Protein AF-A0A9W8XWP2-F1 (afdb_monomer_lite)

Secondary structure (DSSP, 8-state):
-PPPPPPPEEEEEEEETTEEEEEEESSHHHHHHHHHHSTT-B--TTS-TTEEE----TTEEEEEE-GGG-EEEEESSHHHHHHHHHHTTT-S---SSGGGS-----SEE----------------------------TT-TTGGGGS-TT--------S--EE-------PPPPSS------GGGS-GGG--HHHHHHHHHHHHHHHHS-GGG--HHHHHHHHHHTS-TTS---HHHHHHHHHHHHHTT--EEEEEETTTTEEEEEEPPSS-S-TTS-EEEEEES--TTS-HHHHHHTT-

Foldseek 3Di:
DPPDDQWDFQFWFQDVVVRFIKTFTPDLVNQVVLCVQQVQWDDDPVDPSRITTHHHQPQFQTWDQAPPSHIDTDGPALVSVVVVCVSSVVPDDRDRDPVSGDDAWAFWDDDADDDDDDDDDDDDDDDDDDDDDPDDDPPPPPVVLLDPPPPDPDHDDDDDTGTRDRPQADARAALDDADPDDPVLDDPVLQDPQLVVLLVVLVVCNRPYYLAVDDLQNLLSSQQSNDDPPDGDDPLSNQSVQVSSVNVRFQKDWDQDPVQRKIWIWRQDPVDNDRVPTHTNDIDNPPPPDDPVVSVVSRD

Organism: NCBI:txid1932322

Sequence (300 aa):
MAPPGPPTIRTAFLSVKPFEPVMVFDTQDQAFWFQDKVRQGRVLLDHSQKWVYLPMPEGLLRVRTAKDGDIAFDFDTPAHAGLFNQSIKGLGRVFQRTADKPKSVSPFSPALVNPNSNPTTPHVGVNHIQPQIDDIDPDNEYLNNLRSPFAHVSSMSDPFPQQSRRHVPFTVASALGRTDYKEEWEPKERRSDAYLAVQVQILDYLNTRAADELTPGQAHFFTENAGTKPHGPSTKQAVELCYFMRSHGFDTYVKLDSRDKKIRLYVANRDTCDRSRDSLYWVCNTCLKANEEDLLNEVF

Structure (mmCIF, N/CA/C/O backbone):
data_AF-A0A9W8XWP2-F1
#
_entry.id   AF-A0A9W8XWP2-F1
#
loop_
_atom_site.group_PDB
_atom_site.id
_atom_site.type_symbol
_atom_site.label_atom_id
_atom_site.label_alt_id
_atom_site.label_comp_id
_atom_site.label_asym_id
_atom_site.label_entity_id
_atom_site.label_seq_id
_atom_site.pdbx_PDB_ins_code
_atom_site.Cartn_x
_atom_site.Cartn_y
_atom_site.Cartn_z
_atom_site.occupancy
_atom_site.B_iso_or_equiv
_atom_site.auth_seq_id
_atom_site.auth_comp_id
_atom_site.auth_asym_id
_atom_site.auth_atom_id
_atom_site.pdbx_PDB_model_num
ATOM 1 N N . MET A 1 1 ? -31.166 21.414 32.303 1.00 65.62 1 MET A N 1
ATOM 2 C CA . MET A 1 1 ? -30.620 20.993 30.990 1.00 65.62 1 MET A CA 1
ATOM 3 C C . MET A 1 1 ? -30.849 19.496 30.865 1.00 65.62 1 MET A C 1
ATOM 5 O O . MET A 1 1 ? -30.762 18.824 31.886 1.00 65.62 1 MET A O 1
ATOM 9 N N . ALA A 1 2 ? -31.187 18.982 29.680 1.00 50.69 2 ALA A N 1
ATOM 10 C CA . ALA A 1 2 ? -31.222 17.532 29.474 1.00 50.69 2 ALA A CA 1
ATOM 11 C C . ALA A 1 2 ? -29.801 16.957 29.645 1.00 50.69 2 ALA A C 1
ATOM 13 O O . ALA A 1 2 ? -28.842 17.665 29.318 1.00 50.69 2 ALA A O 1
ATOM 14 N N . PRO A 1 3 ? -29.633 15.724 30.161 1.00 62.50 3 PRO A N 1
ATOM 15 C CA . PRO A 1 3 ? -28.322 15.089 30.175 1.00 62.50 3 PRO A CA 1
ATOM 16 C C . PRO A 1 3 ? -27.801 14.982 28.732 1.00 62.50 3 PRO A C 1
ATOM 18 O O . PRO A 1 3 ? -28.598 14.691 27.832 1.00 62.50 3 PRO A O 1
ATOM 21 N N . PRO A 1 4 ? -26.501 15.223 28.481 1.00 75.19 4 PRO A N 1
ATOM 22 C CA . PRO A 1 4 ? -25.939 15.019 27.154 1.00 75.19 4 PRO A CA 1
ATOM 23 C C . PRO A 1 4 ? -26.176 13.568 26.727 1.00 75.19 4 PRO A C 1
ATOM 25 O O . PRO A 1 4 ? -26.000 12.640 27.523 1.00 75.19 4 PRO A O 1
ATOM 28 N N . GLY A 1 5 ? -26.605 13.384 25.477 1.00 80.44 5 GLY A N 1
ATOM 29 C CA . GLY A 1 5 ? -26.757 12.056 24.889 1.00 80.44 5 GLY A CA 1
ATOM 30 C C . GLY A 1 5 ? -25.423 11.298 24.847 1.00 80.44 5 GLY A C 1
ATOM 31 O O . GLY A 1 5 ? -24.366 11.900 25.058 1.00 80.44 5 GLY A O 1
ATOM 32 N N . PRO A 1 6 ? -25.447 9.982 24.567 1.00 81.88 6 PRO A N 1
ATOM 33 C CA . PRO A 1 6 ? -24.217 9.217 24.393 1.00 81.88 6 PRO A CA 1
ATOM 34 C C . PRO A 1 6 ? -23.322 9.883 23.330 1.00 81.88 6 PRO A C 1
ATOM 36 O O . PRO A 1 6 ? -23.836 10.363 22.314 1.00 81.88 6 PRO A O 1
ATOM 39 N N . PRO A 1 7 ? -21.997 9.946 23.552 1.00 88.69 7 PRO A N 1
ATOM 40 C CA . PRO A 1 7 ? -21.084 10.625 22.645 1.00 88.69 7 PRO A CA 1
ATOM 41 C C . PRO A 1 7 ? -21.073 9.924 21.286 1.00 88.69 7 PRO A C 1
ATOM 43 O O . PRO A 1 7 ? -21.113 8.695 21.207 1.00 88.69 7 PRO A O 1
ATOM 46 N N . THR A 1 8 ? -20.993 10.707 20.214 1.00 88.50 8 THR A N 1
ATOM 47 C CA . THR A 1 8 ? -20.910 10.178 18.851 1.00 88.50 8 THR A CA 1
ATOM 48 C C . THR A 1 8 ? -19.449 10.171 18.428 1.00 88.50 8 THR A C 1
ATOM 50 O O . THR A 1 8 ? -18.792 11.212 18.386 1.00 88.50 8 THR A O 1
ATOM 53 N N . ILE A 1 9 ? -18.915 8.983 18.144 1.00 90.62 9 ILE A N 1
ATOM 54 C CA . ILE A 1 9 ? -17.550 8.847 17.635 1.00 90.62 9 ILE A CA 1
ATOM 55 C C . ILE A 1 9 ? -17.601 9.128 16.130 1.00 90.62 9 ILE A C 1
ATOM 57 O O . ILE A 1 9 ? -18.220 8.379 15.379 1.00 90.62 9 ILE A O 1
ATOM 61 N N . ARG A 1 10 ? -16.967 10.216 15.690 1.00 90.25 10 ARG A N 1
ATOM 62 C CA . ARG A 1 10 ? -17.008 10.689 14.298 1.00 90.25 10 ARG A CA 1
ATOM 63 C C . ARG A 1 10 ? -16.056 9.922 13.382 1.00 90.25 10 ARG A C 1
ATOM 65 O O . ARG A 1 10 ? -16.351 9.723 12.209 1.00 90.25 10 ARG A O 1
ATOM 72 N N . THR A 1 11 ? -14.879 9.558 13.885 1.00 92.69 11 THR A N 1
ATOM 73 C CA . THR A 1 11 ? -13.912 8.699 13.186 1.00 92.69 11 THR A CA 1
ATOM 74 C C . THR A 1 11 ? -12.919 8.097 14.184 1.00 92.69 11 THR A C 1
ATOM 76 O O . THR A 1 11 ? -12.845 8.537 15.334 1.00 92.69 11 THR A O 1
ATOM 79 N N . ALA A 1 12 ? -12.146 7.101 13.758 1.00 93.88 12 ALA A N 1
ATOM 80 C CA . ALA A 1 12 ? -10.994 6.606 14.499 1.00 93.88 12 ALA A CA 1
ATOM 81 C C . ALA A 1 12 ? -9.865 6.196 13.547 1.00 93.88 12 ALA A C 1
ATOM 83 O O . ALA A 1 12 ? -10.108 5.831 12.396 1.00 93.88 12 ALA A O 1
ATOM 84 N N . PHE A 1 13 ? -8.631 6.241 14.041 1.00 93.81 13 PHE A N 1
ATOM 85 C CA . PHE A 1 13 ? -7.422 5.888 13.294 1.00 93.81 13 PHE A CA 1
ATOM 86 C C . PHE A 1 13 ? -6.336 5.355 14.239 1.00 93.81 13 PHE A C 1
ATOM 88 O O . PHE A 1 13 ? -6.462 5.465 15.458 1.00 93.81 13 PHE A O 1
ATOM 95 N N . LEU A 1 14 ? -5.262 4.783 13.691 1.00 95.06 14 LEU A N 1
ATOM 96 C CA . LEU A 1 14 ? -4.052 4.470 14.456 1.00 95.06 14 LEU A CA 1
ATOM 97 C C . LEU A 1 14 ? -3.101 5.670 14.415 1.00 95.06 14 LEU A C 1
ATOM 99 O O . LEU A 1 14 ? -2.619 6.054 13.350 1.00 95.06 14 LEU A O 1
ATOM 103 N N . SER A 1 15 ? -2.834 6.268 15.574 1.00 94.81 15 SER A N 1
ATOM 104 C CA . SER A 1 15 ? -1.727 7.208 15.748 1.00 94.81 15 SER A CA 1
ATOM 105 C C . SER A 1 15 ? -0.397 6.455 15.706 1.00 94.81 15 SER A C 1
ATOM 107 O O . SER A 1 15 ? -0.338 5.279 16.051 1.00 94.81 15 SER A O 1
ATOM 109 N N . VAL A 1 16 ? 0.682 7.144 15.320 1.00 91.19 16 VAL A N 1
ATOM 110 C CA . VAL A 1 16 ? 2.064 6.626 15.375 1.00 91.19 16 VAL A CA 1
ATOM 111 C C . VAL A 1 16 ? 2.880 7.167 16.554 1.00 91.19 16 VAL A C 1
ATOM 113 O O . VAL A 1 16 ? 3.923 6.604 16.877 1.00 91.19 16 VAL A O 1
ATOM 116 N N . LYS A 1 17 ? 2.430 8.248 17.208 1.00 89.94 17 LYS A N 1
ATOM 117 C CA . LYS A 1 17 ? 3.082 8.850 18.385 1.00 89.94 17 LYS A CA 1
ATOM 118 C C . LYS A 1 17 ? 2.033 9.367 19.389 1.00 89.94 17 LYS A C 1
ATOM 120 O O . LYS A 1 17 ? 1.520 10.465 19.190 1.00 89.94 17 LYS A O 1
ATOM 125 N N . PRO A 1 18 ? 1.710 8.609 20.456 1.00 90.38 18 PRO A N 1
ATOM 126 C CA . PRO A 1 18 ? 2.055 7.194 20.681 1.00 90.38 18 PRO A CA 1
ATOM 127 C C . PRO A 1 18 ? 1.434 6.266 19.618 1.00 90.38 18 PRO A C 1
ATOM 129 O O . PRO A 1 18 ? 0.500 6.670 18.921 1.00 90.38 18 PRO A O 1
ATOM 132 N N . PHE A 1 19 ? 1.957 5.040 19.479 1.00 92.75 19 PHE A N 1
ATOM 133 C CA . PHE A 1 19 ? 1.399 4.030 18.570 1.00 92.75 19 PHE A CA 1
ATOM 134 C C . PHE A 1 19 ? 0.159 3.378 19.195 1.00 92.75 19 PHE A C 1
ATOM 136 O O . PHE A 1 19 ? 0.253 2.381 19.907 1.00 92.75 19 PHE A O 1
ATOM 143 N N . GLU A 1 20 ? -0.994 4.009 18.989 1.00 96.62 20 GLU A N 1
ATOM 144 C CA . GLU A 1 20 ? -2.240 3.749 19.715 1.00 96.62 20 GLU A CA 1
ATOM 145 C C . GLU A 1 20 ? -3.470 4.075 18.851 1.00 96.62 20 GLU A C 1
ATOM 147 O O . GLU A 1 20 ? -3.425 5.020 18.055 1.00 96.62 20 GLU A O 1
ATOM 152 N N . PRO A 1 21 ? -4.595 3.353 19.005 1.00 96.38 21 PRO A N 1
ATOM 153 C CA . PRO A 1 21 ? -5.869 3.780 18.444 1.00 96.38 21 PRO A CA 1
ATOM 154 C C . PRO A 1 21 ? -6.374 5.083 19.078 1.00 96.38 21 PRO A C 1
ATOM 156 O O . PRO A 1 21 ? -6.398 5.249 20.299 1.00 96.38 21 PRO A O 1
ATOM 159 N N . VAL A 1 22 ? -6.843 5.985 18.219 1.00 96.56 22 VAL A N 1
ATOM 160 C CA . VAL A 1 22 ? -7.412 7.288 18.572 1.00 96.56 22 VAL A CA 1
ATOM 161 C C . VAL A 1 22 ? -8.865 7.338 18.128 1.00 96.56 22 VAL A C 1
ATOM 163 O O . VAL A 1 22 ? -9.160 7.108 16.956 1.00 96.56 22 VAL A O 1
ATOM 166 N N . MET A 1 23 ? -9.764 7.676 19.048 1.00 95.50 23 MET A N 1
ATOM 167 C CA . MET A 1 23 ? -11.169 7.982 18.769 1.00 95.50 23 MET A CA 1
ATOM 168 C C . MET A 1 23 ? -11.374 9.498 18.714 1.00 95.50 23 MET A C 1
ATOM 170 O O . MET A 1 23 ? -10.892 10.224 19.585 1.00 95.50 23 MET A O 1
ATOM 174 N N . VAL A 1 24 ? -12.095 9.976 17.699 1.00 94.69 24 VAL A N 1
ATOM 175 C CA . VAL A 1 24 ? -12.357 11.403 17.461 1.00 94.69 24 VAL A CA 1
ATOM 176 C C . VAL A 1 24 ? -13.829 11.712 17.696 1.00 94.69 24 VAL A C 1
ATOM 178 O O . VAL A 1 24 ? -14.699 11.094 17.084 1.00 94.69 24 VAL A O 1
ATOM 181 N N . PHE A 1 25 ? -14.098 12.712 18.530 1.00 94.38 25 PHE A N 1
ATOM 182 C CA . PHE A 1 25 ? -15.442 13.169 18.887 1.00 94.38 25 PHE A CA 1
ATOM 183 C C . PHE A 1 25 ? -15.763 14.535 18.264 1.00 94.38 25 PHE A C 1
ATOM 185 O O . PHE A 1 25 ? -14.866 15.283 17.862 1.00 94.38 25 PHE A O 1
ATOM 192 N N . ASP A 1 26 ? -17.046 14.892 18.201 1.00 93.44 26 ASP A N 1
ATOM 193 C CA . ASP A 1 26 ? -17.469 16.196 17.669 1.00 93.44 26 ASP A CA 1
ATOM 194 C C . ASP A 1 26 ? -17.113 17.362 18.601 1.00 93.44 26 ASP A C 1
ATOM 196 O O . ASP A 1 26 ? -16.742 18.447 18.136 1.00 93.44 26 ASP A O 1
ATOM 200 N N . THR A 1 27 ? -17.171 17.142 19.917 1.00 95.31 27 THR A N 1
ATOM 201 C CA . THR A 1 27 ? -16.866 18.142 20.949 1.00 95.31 27 THR A CA 1
ATOM 202 C C . THR A 1 27 ? -15.894 17.602 21.996 1.00 95.31 27 THR A C 1
ATOM 204 O O . THR A 1 27 ? -15.739 16.395 22.174 1.00 95.31 27 THR A O 1
ATOM 207 N N . GLN A 1 28 ? -15.236 18.524 22.700 1.00 96.06 28 GLN A N 1
ATOM 208 C CA . GLN A 1 28 ? -14.357 18.213 23.827 1.00 96.06 28 GLN A CA 1
ATOM 209 C C . GLN A 1 28 ? -15.139 17.574 24.988 1.00 96.06 28 GLN A C 1
ATOM 211 O O . GLN A 1 28 ? -14.680 16.598 25.573 1.00 96.06 28 GLN A O 1
ATOM 216 N N . ASP A 1 29 ? -16.362 18.042 25.253 1.00 94.94 29 ASP A N 1
ATOM 217 C CA . ASP A 1 29 ? -17.225 17.482 26.302 1.00 94.94 29 ASP A CA 1
ATOM 218 C C . ASP A 1 29 ? -17.569 16.007 26.051 1.00 94.94 29 ASP A C 1
ATOM 220 O O . ASP A 1 29 ? -17.605 15.214 26.989 1.00 94.94 29 ASP A O 1
ATOM 224 N N . GLN A 1 30 ? -17.777 15.610 24.788 1.00 94.38 30 GLN A N 1
ATOM 225 C CA . GLN A 1 30 ? -17.992 14.204 24.430 1.00 94.38 30 GLN A CA 1
ATOM 226 C C . GLN A 1 30 ? -16.735 13.351 24.650 1.00 94.38 30 GLN A C 1
ATOM 228 O O . GLN A 1 30 ? -16.846 12.231 25.150 1.00 94.38 30 GLN A O 1
ATOM 233 N N . ALA A 1 31 ? -15.548 13.878 24.330 1.00 94.94 31 ALA A N 1
ATOM 234 C CA . ALA A 1 31 ? -14.277 13.196 24.578 1.00 94.94 31 ALA A CA 1
ATOM 235 C C . ALA A 1 31 ? -14.011 13.013 26.085 1.00 94.94 31 ALA A C 1
ATOM 237 O O . ALA A 1 31 ? -13.665 11.913 26.518 1.00 94.94 31 ALA A O 1
ATOM 238 N N . PHE A 1 32 ? -14.252 14.045 26.902 1.00 94.12 32 PHE A N 1
ATOM 239 C CA . PHE A 1 32 ? -14.135 13.953 28.362 1.00 94.12 32 PHE A CA 1
ATOM 240 C C . PHE A 1 32 ? -15.195 13.044 28.993 1.00 94.12 32 PHE A C 1
ATOM 242 O O . PHE A 1 32 ? -14.870 12.258 29.881 1.00 94.12 32 PHE A O 1
ATOM 249 N N . TRP A 1 33 ? -16.444 13.077 28.514 1.00 93.56 33 TRP A N 1
ATOM 250 C CA . TRP A 1 33 ? -17.470 12.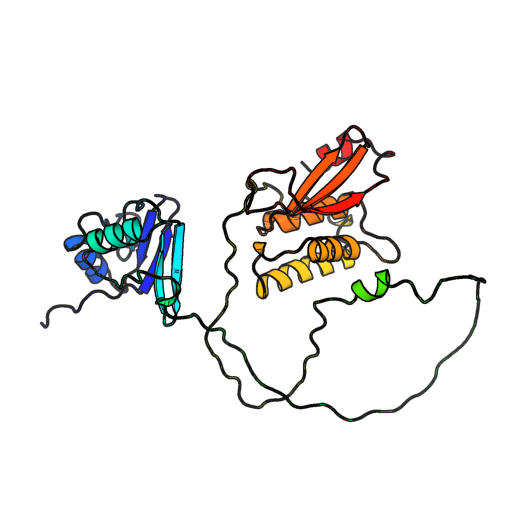124 28.947 1.00 93.56 33 TRP A CA 1
ATOM 251 C C . TRP A 1 33 ? -17.047 10.685 28.637 1.00 93.56 33 TRP A C 1
ATOM 253 O O . TRP A 1 33 ? -17.185 9.799 29.481 1.00 93.56 33 TRP A O 1
ATOM 263 N N . PHE A 1 34 ? -16.492 10.440 27.444 1.00 93.69 34 PHE A N 1
ATOM 264 C CA . PHE A 1 34 ? -16.000 9.117 27.065 1.00 93.69 34 PHE A CA 1
ATOM 265 C C . PHE A 1 34 ? -14.837 8.681 27.965 1.00 93.69 34 PHE A C 1
ATOM 267 O O . PHE A 1 34 ? -14.847 7.553 28.454 1.00 93.69 34 PHE A O 1
ATOM 274 N N . GLN A 1 35 ? -13.886 9.576 28.251 1.00 94.62 35 GLN A N 1
ATOM 275 C CA . GLN A 1 35 ? -12.776 9.333 29.177 1.00 94.62 35 GLN A CA 1
ATOM 276 C C . GLN A 1 35 ? -13.251 8.973 30.599 1.00 94.62 35 GLN A C 1
ATOM 278 O O . GLN A 1 35 ? -12.722 8.039 31.200 1.00 94.62 35 GLN A O 1
ATOM 283 N N . ASP A 1 36 ? -14.277 9.650 31.125 1.00 93.94 36 ASP A N 1
ATOM 284 C CA . ASP A 1 36 ? -14.869 9.337 32.437 1.00 93.94 36 ASP A CA 1
ATOM 285 C C . ASP A 1 36 ? -15.451 7.908 32.493 1.00 93.94 36 ASP A C 1
ATOM 287 O O . ASP A 1 36 ? -15.277 7.189 33.482 1.00 93.94 36 ASP A O 1
ATOM 291 N N . LYS A 1 37 ? -16.095 7.444 31.410 1.00 92.56 37 LYS A N 1
ATOM 292 C CA . LYS A 1 37 ? -16.650 6.075 31.335 1.00 92.56 37 LYS A CA 1
ATOM 293 C C . LYS A 1 37 ? -15.604 5.012 30.992 1.00 92.56 37 LYS A C 1
ATOM 295 O O . LYS A 1 37 ? -15.701 3.875 31.465 1.00 92.56 37 LYS A O 1
ATOM 300 N N . VAL A 1 38 ? -14.599 5.369 30.200 1.00 94.00 38 VAL A N 1
ATOM 301 C CA . VAL A 1 38 ? -13.551 4.484 29.680 1.00 94.00 38 VAL A CA 1
ATOM 302 C C . VAL A 1 38 ? -12.210 4.929 30.261 1.00 94.00 38 VAL A C 1
ATOM 304 O O . VAL A 1 38 ? -11.407 5.560 29.587 1.00 94.00 38 VAL A O 1
ATOM 307 N N . ARG A 1 39 ? -11.953 4.561 31.525 1.00 91.75 39 ARG A N 1
ATOM 308 C CA . ARG A 1 39 ? -10.789 5.012 32.326 1.00 91.75 39 ARG A CA 1
ATOM 309 C C . ARG A 1 39 ? -9.401 4.778 31.715 1.00 91.75 39 ARG A C 1
ATOM 311 O O . ARG A 1 39 ? -8.445 5.411 32.143 1.00 91.75 39 ARG A O 1
ATOM 318 N N . GLN A 1 40 ? -9.274 3.841 30.777 1.00 94.75 40 GLN A N 1
ATOM 319 C CA . GLN A 1 40 ? -8.029 3.605 30.032 1.00 94.75 40 GLN A CA 1
ATOM 320 C C . GLN A 1 40 ? -7.805 4.641 28.917 1.00 94.75 40 GLN A C 1
ATOM 322 O O . GLN A 1 40 ? -6.679 4.834 28.467 1.00 94.75 40 GLN A O 1
ATOM 327 N N . GLY A 1 41 ? -8.878 5.291 28.461 1.00 95.81 41 GLY A N 1
ATOM 328 C CA . GLY A 1 41 ? -8.832 6.382 27.506 1.00 95.81 41 GLY A CA 1
ATOM 329 C C . GLY A 1 41 ? -8.192 7.618 28.123 1.00 95.81 41 GLY A C 1
ATOM 330 O O . GLY A 1 41 ? -8.415 7.929 29.293 1.00 95.81 41 GLY A O 1
ATOM 331 N N . ARG A 1 42 ? -7.402 8.344 27.334 1.00 97.44 42 ARG A N 1
ATOM 332 C CA . ARG A 1 42 ? -6.786 9.602 27.762 1.00 97.44 42 ARG A CA 1
ATOM 333 C C . ARG A 1 42 ? -6.799 10.650 26.661 1.00 97.44 42 ARG A C 1
ATOM 335 O O . ARG A 1 42 ? -6.509 10.353 25.506 1.00 97.44 42 ARG A O 1
ATOM 342 N N . VAL A 1 43 ? -7.109 11.883 27.039 1.00 97.06 43 VAL A N 1
ATOM 343 C CA . VAL A 1 43 ? -6.868 13.067 26.211 1.00 97.06 43 VAL A CA 1
ATOM 344 C C . VAL A 1 43 ? -5.455 13.566 26.524 1.00 97.06 43 VAL A C 1
ATOM 346 O O . VAL A 1 43 ? -5.076 13.648 27.692 1.00 97.06 43 VAL A O 1
ATOM 349 N N . LEU A 1 44 ? -4.655 13.852 25.496 1.00 95.50 44 LEU A N 1
ATOM 350 C CA . LEU A 1 44 ? -3.296 14.384 25.654 1.00 95.50 44 LEU A CA 1
ATOM 351 C C . LEU A 1 44 ? -3.332 15.913 25.544 1.00 95.50 44 LEU A C 1
ATOM 353 O O . LEU A 1 44 ? -4.023 16.442 24.675 1.00 95.50 44 LEU A O 1
ATOM 357 N N . LEU A 1 45 ? -2.605 16.622 26.414 1.00 94.31 45 LEU A N 1
ATOM 358 C CA . LEU A 1 45 ? -2.641 18.092 26.495 1.00 94.31 45 LEU A CA 1
ATOM 359 C C . LEU A 1 45 ? -2.174 18.768 25.197 1.00 94.31 45 LEU A C 1
ATOM 361 O O . LEU A 1 45 ? -2.804 19.718 24.744 1.00 94.31 45 LEU A O 1
ATOM 365 N N . ASP A 1 46 ? -1.127 18.229 24.571 1.00 94.38 46 ASP A N 1
ATOM 366 C CA . ASP A 1 46 ? -0.518 18.794 23.359 1.00 94.38 46 ASP A CA 1
ATOM 367 C C . ASP A 1 46 ? -1.299 18.469 22.071 1.00 94.38 46 ASP A C 1
ATOM 369 O O . ASP A 1 46 ? -0.951 18.935 20.985 1.00 94.38 46 ASP A O 1
ATOM 373 N N . HIS A 1 47 ? -2.342 17.638 22.163 1.00 94.19 47 HIS A N 1
ATOM 374 C CA . HIS A 1 47 ? -3.148 17.189 21.029 1.00 94.19 47 HIS A CA 1
ATOM 375 C C . HIS A 1 47 ? -4.565 17.787 21.076 1.00 94.19 47 HIS A C 1
ATOM 377 O O . HIS A 1 47 ? -4.964 18.478 22.018 1.00 94.19 47 HIS A O 1
ATOM 383 N N . SER A 1 48 ? -5.363 17.522 20.035 1.00 95.94 48 SER A N 1
ATOM 384 C CA . SER A 1 48 ? -6.757 17.966 20.007 1.00 95.94 48 SER A CA 1
ATOM 385 C C . SER A 1 48 ? -7.527 17.408 21.204 1.00 95.94 48 SER A C 1
ATOM 387 O O . SER A 1 48 ? -7.638 16.196 21.367 1.00 95.94 48 SER A O 1
ATOM 389 N N . GLN A 1 49 ? -8.160 18.286 21.983 1.00 97.31 49 GLN A N 1
ATOM 390 C CA . GLN A 1 49 ? -8.978 17.899 23.140 1.00 97.31 49 GLN A CA 1
ATOM 391 C C . GLN A 1 49 ? -10.265 17.129 22.766 1.00 97.31 49 GLN A C 1
ATOM 393 O O . GLN A 1 49 ? -11.058 16.766 23.628 1.00 97.31 49 GLN A O 1
ATOM 398 N N . LYS A 1 50 ? -10.481 16.874 21.468 1.00 97.25 50 LYS A N 1
ATOM 399 C CA . LYS A 1 50 ? -11.533 16.006 20.920 1.00 97.25 50 LYS A CA 1
ATOM 400 C C . LYS A 1 50 ? -11.058 14.570 20.659 1.00 97.25 50 LYS A C 1
ATOM 402 O O . LYS A 1 50 ? -11.827 13.773 20.124 1.00 97.25 50 LYS A O 1
ATOM 407 N N . TRP A 1 51 ? -9.787 14.263 20.922 1.00 97.38 51 TRP A N 1
ATOM 408 C CA . TRP A 1 51 ? -9.162 12.973 20.626 1.00 97.38 51 TRP A CA 1
ATOM 409 C C . TRP A 1 51 ? -8.922 12.195 21.917 1.00 97.38 51 TRP A C 1
ATOM 411 O O . TRP A 1 51 ? -8.216 12.667 22.808 1.00 97.38 51 TRP A O 1
ATOM 421 N N . VAL A 1 52 ? -9.469 10.982 21.994 1.00 97.38 52 VAL A N 1
ATOM 422 C CA . VAL A 1 52 ? -9.194 10.046 23.089 1.00 97.38 52 VAL A CA 1
ATOM 423 C C . VAL A 1 52 ? -8.287 8.937 22.575 1.00 97.38 52 VAL A C 1
ATOM 425 O O . VAL A 1 52 ? -8.654 8.181 21.676 1.00 97.38 52 VAL A O 1
ATOM 428 N N . TYR A 1 53 ? -7.107 8.846 23.175 1.00 97.50 53 TYR A N 1
ATOM 429 C CA . TYR A 1 53 ? -6.129 7.788 22.964 1.00 97.50 53 TYR A CA 1
ATOM 430 C C . TYR A 1 53 ? -6.482 6.592 23.838 1.00 97.50 53 TYR A C 1
ATOM 432 O O . TYR A 1 53 ? -6.698 6.751 25.041 1.00 97.50 53 TYR A O 1
ATOM 440 N N . LEU A 1 54 ? -6.526 5.403 23.247 1.00 97.12 54 LEU A N 1
ATOM 441 C CA . LEU A 1 54 ? -6.701 4.138 23.954 1.00 97.12 54 LEU A CA 1
ATOM 442 C C . LEU A 1 54 ? -5.383 3.347 23.900 1.00 97.12 54 LEU A C 1
ATOM 444 O O . LEU A 1 54 ? -4.731 3.360 22.856 1.00 97.12 54 LEU A O 1
ATOM 448 N N . PRO A 1 55 ? -4.987 2.632 24.972 1.00 96.69 55 PRO A N 1
ATOM 449 C CA . PRO A 1 55 ? -3.863 1.702 24.913 1.00 96.69 55 PRO A CA 1
ATOM 450 C C . PRO A 1 55 ? -4.060 0.709 23.769 1.00 96.69 55 PRO A C 1
ATOM 452 O O . PRO A 1 55 ? -5.196 0.298 23.520 1.00 96.69 55 PRO A O 1
ATOM 455 N N . MET A 1 56 ? -2.975 0.327 23.090 1.00 96.81 56 MET A N 1
ATOM 456 C CA . MET A 1 56 ? -3.034 -0.638 21.990 1.00 96.81 56 MET A CA 1
ATOM 457 C C . MET A 1 56 ? -3.682 -1.950 22.471 1.00 96.81 56 MET A C 1
ATOM 459 O O . MET A 1 56 ? -3.100 -2.626 23.322 1.00 96.81 56 MET A O 1
ATOM 463 N N . PRO A 1 57 ? -4.873 -2.320 21.966 1.00 96.06 57 PRO A N 1
ATOM 464 C CA . PRO A 1 57 ? -5.529 -3.559 22.345 1.00 96.06 57 PRO A CA 1
ATOM 465 C C . PRO A 1 57 ? -4.759 -4.755 21.790 1.00 96.06 57 PRO A C 1
ATOM 467 O O . PRO A 1 57 ? -4.284 -4.720 20.652 1.00 96.06 57 PRO A O 1
ATOM 470 N N . GLU A 1 58 ? -4.687 -5.833 22.566 1.00 96.81 58 GLU A N 1
ATOM 471 C CA . GLU A 1 58 ? -4.144 -7.103 22.086 1.00 96.81 58 GLU A CA 1
ATOM 472 C C . GLU A 1 58 ? -4.909 -7.573 20.839 1.00 96.81 58 GLU A C 1
ATOM 474 O O . GLU A 1 58 ? -6.130 -7.416 20.748 1.00 96.81 58 GLU A O 1
ATOM 479 N N . GLY A 1 59 ? -4.182 -8.079 19.841 1.00 95.25 59 GLY A N 1
ATOM 480 C CA . GLY A 1 59 ? -4.770 -8.587 18.603 1.00 95.25 59 GLY A CA 1
ATOM 481 C C . GLY A 1 59 ? -5.383 -7.551 17.650 1.00 95.25 59 GLY A C 1
ATOM 482 O O . GLY A 1 59 ? -5.979 -7.950 16.648 1.00 95.25 59 GLY A O 1
ATOM 483 N N . LEU A 1 60 ? -5.279 -6.239 17.915 1.00 95.75 60 LEU A N 1
ATOM 484 C CA . LEU A 1 60 ? -5.795 -5.217 16.994 1.00 95.75 60 LEU A CA 1
ATOM 485 C C . LEU A 1 60 ? -4.984 -5.208 15.688 1.00 95.75 60 LEU A C 1
ATOM 487 O O . LEU A 1 60 ? -3.809 -4.848 15.678 1.00 95.75 60 LEU A O 1
ATOM 491 N N . LEU A 1 61 ? -5.635 -5.541 14.571 1.00 90.12 61 LEU A N 1
ATOM 492 C CA . LEU A 1 61 ? -5.004 -5.573 13.248 1.00 90.12 61 LEU A CA 1
ATOM 493 C C . LEU A 1 61 ? -5.095 -4.221 12.535 1.00 90.12 61 LEU A C 1
ATOM 495 O O . LEU A 1 61 ? -4.140 -3.787 11.895 1.00 90.12 61 LEU A O 1
ATOM 499 N N . ARG A 1 62 ? -6.261 -3.563 12.600 1.00 89.75 62 ARG A N 1
ATOM 500 C CA . ARG A 1 62 ? -6.502 -2.266 11.944 1.00 89.75 62 ARG A CA 1
ATOM 501 C C . ARG A 1 62 ? -7.743 -1.547 12.464 1.00 89.75 62 ARG A C 1
ATOM 503 O O . ARG A 1 62 ? -8.678 -2.162 12.978 1.00 89.75 62 ARG A O 1
ATOM 510 N N . VAL A 1 63 ? -7.783 -0.244 12.199 1.00 92.38 63 VAL A N 1
ATOM 511 C CA . VAL A 1 63 ? -8.950 0.630 12.376 1.00 92.38 63 VAL A CA 1
ATOM 512 C C . VAL A 1 63 ? -9.386 1.134 11.000 1.00 92.38 63 VAL A C 1
ATOM 514 O O . VAL A 1 63 ? -8.538 1.528 10.200 1.00 92.38 63 VAL A O 1
ATOM 517 N N . ARG A 1 64 ? -10.687 1.104 10.698 1.00 86.62 64 ARG A N 1
ATOM 518 C CA . ARG A 1 64 ? -11.248 1.576 9.420 1.00 86.62 64 ARG A CA 1
ATOM 519 C C . ARG A 1 64 ? -12.652 2.144 9.588 1.00 86.62 64 ARG A C 1
ATOM 521 O O . ARG A 1 64 ? -13.393 1.730 10.478 1.00 86.62 64 ARG A O 1
ATOM 528 N N . THR A 1 65 ? -13.066 3.005 8.667 1.00 79.38 65 THR A N 1
ATOM 529 C CA . THR A 1 65 ? -14.479 3.370 8.516 1.00 79.38 65 THR A CA 1
ATOM 530 C C . THR A 1 65 ? -15.247 2.183 7.920 1.00 79.38 65 THR A C 1
ATOM 532 O O . THR A 1 65 ? -14.810 1.536 6.965 1.00 79.38 65 THR A O 1
ATOM 535 N N . ALA A 1 66 ? -16.376 1.847 8.528 1.00 74.00 66 ALA A N 1
ATOM 536 C CA . ALA A 1 66 ? -17.335 0.869 8.051 1.00 74.00 66 ALA A CA 1
ATOM 537 C C . ALA A 1 66 ? -18.388 1.544 7.152 1.00 74.00 66 ALA A C 1
ATOM 539 O O . ALA A 1 66 ? -18.271 2.704 6.754 1.00 74.00 66 ALA A O 1
ATOM 540 N N . LYS A 1 67 ? -19.424 0.793 6.779 1.00 66.00 67 LYS A N 1
ATOM 541 C CA . LYS A 1 67 ? -20.554 1.360 6.046 1.00 66.00 67 LYS A CA 1
ATOM 542 C C . LYS A 1 67 ? -21.302 2.377 6.918 1.00 66.00 67 LYS A C 1
ATOM 544 O O . LYS A 1 67 ? -21.276 2.276 8.134 1.00 66.00 67 LYS A O 1
ATOM 549 N N . ASP A 1 68 ? -21.959 3.341 6.273 1.00 73.44 68 ASP A N 1
ATOM 550 C CA . ASP A 1 68 ? -22.782 4.377 6.920 1.00 73.44 68 ASP A CA 1
ATOM 551 C C . ASP A 1 68 ? -21.994 5.391 7.780 1.00 73.44 68 ASP A C 1
ATOM 553 O O . ASP A 1 68 ? -22.596 6.260 8.397 1.00 73.44 68 ASP A O 1
ATOM 557 N N . GLY A 1 69 ? -20.655 5.354 7.747 1.00 72.62 69 GLY A N 1
ATOM 558 C CA . GLY A 1 69 ? -19.794 6.243 8.539 1.00 72.62 69 GLY A CA 1
ATOM 559 C C . GLY A 1 69 ? -19.421 5.681 9.913 1.00 72.62 69 GLY A C 1
ATOM 560 O O . GLY A 1 69 ? -18.619 6.296 10.611 1.00 72.62 69 GLY A O 1
ATOM 561 N N . ASP A 1 70 ? -19.939 4.499 10.265 1.00 81.06 70 ASP A N 1
ATOM 562 C CA . ASP A 1 70 ? -19.542 3.748 11.458 1.00 81.06 70 ASP A CA 1
ATOM 563 C C . ASP A 1 70 ? -18.027 3.480 11.481 1.00 81.06 70 ASP A C 1
ATOM 565 O O . ASP A 1 70 ? -17.332 3.522 10.464 1.00 81.06 70 ASP A O 1
ATOM 569 N N . ILE A 1 71 ? -17.500 3.128 12.650 1.00 85.94 71 ILE A N 1
ATOM 570 C CA . ILE A 1 71 ? -16.083 2.809 12.855 1.00 85.94 71 ILE A CA 1
ATOM 571 C C . ILE A 1 71 ? -15.954 1.323 13.180 1.00 85.94 71 ILE A C 1
ATOM 573 O O . ILE A 1 71 ? -16.657 0.805 14.046 1.00 85.94 71 ILE A O 1
ATOM 577 N N . ALA A 1 72 ? -15.024 0.638 12.516 1.00 90.25 72 ALA A N 1
ATOM 578 C CA . ALA A 1 72 ? -14.699 -0.757 12.778 1.00 90.25 72 ALA A CA 1
ATOM 579 C C . ALA A 1 72 ? -13.237 -0.925 13.205 1.00 90.25 72 ALA A C 1
ATOM 581 O O . ALA A 1 72 ? -12.308 -0.465 12.538 1.00 90.25 72 ALA A O 1
ATOM 582 N N . PHE A 1 73 ? -13.061 -1.673 14.288 1.00 93.12 73 PHE A N 1
ATOM 583 C CA . PHE A 1 73 ? -11.791 -2.214 14.751 1.00 93.12 73 PHE A CA 1
ATOM 584 C C . PHE A 1 73 ? -11.783 -3.698 14.362 1.00 93.12 73 PHE A C 1
ATOM 586 O O . PHE A 1 73 ? -12.666 -4.445 14.789 1.00 93.12 73 PHE A O 1
ATOM 593 N N . ASP A 1 74 ? -10.858 -4.120 13.498 1.00 90.62 74 ASP A N 1
ATOM 594 C CA . ASP A 1 74 ? -10.713 -5.533 13.126 1.00 90.62 74 ASP A CA 1
ATOM 595 C C . ASP A 1 74 ? -9.599 -6.169 13.976 1.00 90.62 74 ASP A C 1
ATOM 597 O O . ASP A 1 74 ? -8.497 -5.625 14.074 1.00 90.62 74 ASP A O 1
ATOM 601 N N . PHE A 1 75 ? -9.899 -7.330 14.559 1.00 93.69 75 PHE A N 1
ATOM 602 C CA . PHE A 1 75 ? -9.021 -8.109 15.434 1.00 93.69 75 PHE A CA 1
ATOM 603 C C . PHE A 1 75 ? -8.685 -9.466 14.810 1.00 93.69 75 PHE A C 1
ATOM 605 O O . PHE A 1 75 ? -9.444 -9.968 13.977 1.00 93.69 75 PHE A O 1
ATOM 612 N N . ASP A 1 76 ? -7.585 -10.066 15.255 1.00 92.75 76 ASP A N 1
ATOM 613 C CA . ASP A 1 76 ? -7.172 -11.439 14.940 1.00 92.75 76 ASP A CA 1
ATOM 614 C C . ASP A 1 76 ? -8.146 -12.510 15.474 1.00 92.75 76 ASP A C 1
ATOM 616 O O . ASP A 1 76 ? -8.416 -13.498 14.790 1.00 92.75 76 ASP A O 1
ATOM 620 N N . THR A 1 77 ? -8.725 -12.304 16.662 1.00 90.25 77 THR A N 1
ATOM 621 C CA . THR A 1 77 ? -9.649 -13.238 17.313 1.00 90.25 77 THR A CA 1
ATOM 622 C C . THR A 1 77 ? -10.939 -12.555 17.792 1.00 90.25 77 THR A C 1
ATOM 624 O O . THR A 1 77 ? -10.924 -11.404 18.247 1.00 90.25 77 THR A O 1
ATOM 627 N N . PRO A 1 78 ? -12.087 -13.267 17.790 1.00 89.62 78 PRO A N 1
ATOM 628 C CA . PRO A 1 78 ? -13.317 -12.773 18.413 1.00 89.62 78 PRO A CA 1
ATOM 629 C C . PRO A 1 78 ? -13.185 -12.536 19.925 1.00 89.62 78 PRO A C 1
ATOM 631 O O . PRO A 1 78 ? -13.909 -11.708 20.477 1.00 89.62 78 PRO A O 1
ATOM 634 N N . ALA A 1 79 ? -12.263 -13.239 20.596 1.00 93.12 79 ALA A N 1
ATOM 635 C CA . ALA A 1 79 ? -11.987 -13.058 22.019 1.00 93.12 79 ALA A CA 1
ATOM 636 C C . ALA A 1 79 ? -11.379 -11.674 22.293 1.00 93.12 79 ALA A C 1
ATOM 638 O O . ALA A 1 79 ? -11.906 -10.936 23.126 1.00 93.12 79 ALA A O 1
ATOM 639 N N . HIS A 1 80 ? -10.354 -11.277 21.532 1.00 95.00 80 HIS A N 1
ATOM 640 C CA . HIS A 1 80 ? -9.741 -9.950 21.634 1.00 95.00 80 HIS A CA 1
ATOM 641 C C . HIS A 1 80 ? -10.734 -8.826 21.294 1.00 95.00 80 HIS A C 1
ATOM 643 O O . HIS A 1 80 ? -10.848 -7.859 22.048 1.00 95.00 80 HIS A O 1
ATOM 649 N N . ALA A 1 81 ? -11.559 -8.997 20.252 1.00 92.31 81 ALA A N 1
ATOM 650 C CA . ALA A 1 81 ? -12.645 -8.058 19.945 1.00 92.31 81 ALA A CA 1
ATOM 651 C C . ALA A 1 81 ? -13.667 -7.929 21.097 1.00 92.31 81 ALA A C 1
ATOM 653 O O . ALA A 1 81 ? -14.136 -6.829 21.406 1.00 92.31 81 ALA A O 1
ATOM 654 N N . GLY A 1 82 ? -14.001 -9.043 21.756 1.00 91.88 82 GLY A N 1
ATOM 655 C CA . GLY A 1 82 ? -14.882 -9.075 22.924 1.00 91.88 82 GLY A CA 1
ATOM 656 C C . GLY A 1 82 ? -14.291 -8.349 24.135 1.00 91.88 82 GLY A C 1
ATOM 657 O O . GLY A 1 82 ? -14.977 -7.520 24.738 1.00 91.88 82 GLY A O 1
ATOM 658 N N . LEU A 1 83 ? -13.019 -8.607 24.455 1.00 94.56 83 LEU A N 1
ATOM 659 C CA . LEU A 1 83 ? -12.281 -7.927 25.526 1.00 94.56 83 LEU A CA 1
ATOM 660 C C . LEU A 1 83 ? -12.178 -6.420 25.265 1.00 94.56 83 LEU A C 1
ATOM 662 O O . LEU A 1 83 ? -12.493 -5.621 26.149 1.00 94.56 83 LEU A O 1
ATOM 666 N N . PHE A 1 84 ? -11.837 -6.016 24.037 1.00 94.25 84 PHE A N 1
ATOM 667 C CA . PHE A 1 84 ? -11.802 -4.607 23.659 1.00 94.25 84 PHE A CA 1
ATOM 668 C C . PHE A 1 84 ? -13.167 -3.939 23.847 1.00 94.25 84 PHE A C 1
ATOM 670 O O . PHE A 1 84 ? -13.250 -2.905 24.512 1.00 94.25 84 PHE A O 1
ATOM 677 N N . ASN A 1 85 ? -14.253 -4.549 23.366 1.00 93.12 85 ASN A N 1
ATOM 678 C CA . ASN A 1 85 ? -15.594 -3.992 23.539 1.00 93.12 85 ASN A CA 1
ATOM 679 C C . ASN A 1 85 ? -16.006 -3.858 25.016 1.00 93.12 85 ASN A C 1
ATOM 681 O O . ASN A 1 85 ? -16.604 -2.853 25.401 1.00 93.12 85 ASN A O 1
ATOM 685 N N . GLN A 1 86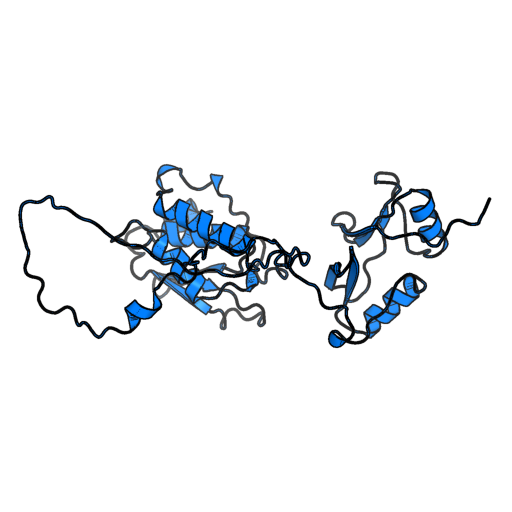 ? -15.663 -4.833 25.863 1.00 92.94 86 GLN A N 1
ATOM 686 C CA . GLN A 1 86 ? -15.875 -4.736 27.313 1.00 92.94 86 GLN A CA 1
ATOM 687 C C . GLN A 1 86 ? -15.051 -3.597 27.934 1.00 92.94 86 GLN A C 1
ATOM 689 O O . GLN A 1 86 ? -15.555 -2.866 28.794 1.00 92.94 86 GLN A O 1
ATOM 694 N N . SER A 1 87 ? -13.812 -3.399 27.472 1.00 93.25 87 SER A N 1
ATOM 695 C CA . SER A 1 87 ? -12.928 -2.324 27.940 1.00 93.25 87 SER A CA 1
ATOM 696 C C . SER A 1 87 ? -13.481 -0.925 27.621 1.00 93.25 87 SER A C 1
ATOM 698 O O . SER A 1 87 ? -13.450 -0.049 28.487 1.00 93.25 87 SER A O 1
ATOM 700 N N . ILE A 1 88 ? -14.119 -0.749 26.454 1.00 92.56 88 ILE A N 1
ATOM 701 C CA . ILE A 1 88 ? -14.854 0.471 26.064 1.00 92.56 88 ILE A CA 1
ATOM 702 C C . ILE A 1 88 ? -16.330 0.469 26.513 1.00 92.56 88 ILE A C 1
ATOM 704 O O . ILE A 1 88 ? -17.146 1.214 25.978 1.00 92.56 88 ILE A O 1
ATOM 708 N N . LYS A 1 89 ? -16.695 -0.365 27.499 1.00 90.88 89 LYS A N 1
ATOM 709 C CA . LYS A 1 89 ? -18.032 -0.426 28.129 1.00 90.88 89 LYS A CA 1
ATOM 710 C C . LYS A 1 89 ? -19.203 -0.696 27.174 1.00 90.88 89 LYS A C 1
ATOM 712 O O . LYS A 1 89 ? -20.333 -0.317 27.468 1.00 90.88 89 LYS A O 1
ATOM 717 N N . GLY A 1 90 ? -18.957 -1.365 26.050 1.00 86.19 90 GLY A N 1
ATOM 718 C CA . GLY A 1 90 ? -19.984 -1.612 25.038 1.00 86.19 90 GLY A CA 1
ATOM 719 C C . GLY A 1 90 ? -20.430 -0.353 24.293 1.00 86.19 90 GLY A C 1
ATOM 720 O O . GLY A 1 90 ? -21.531 -0.334 23.748 1.00 86.19 90 GLY A O 1
ATOM 721 N N . LEU A 1 91 ? -19.596 0.694 24.251 1.00 78.81 91 LEU A N 1
ATOM 722 C CA . LEU A 1 91 ? -19.786 1.871 23.396 1.00 78.81 91 LEU A CA 1
ATOM 723 C C . LEU A 1 91 ? -19.469 1.515 21.930 1.00 78.81 91 LEU A C 1
ATOM 725 O O . LEU A 1 91 ? -18.507 1.996 21.337 1.00 78.81 91 LEU A O 1
ATOM 729 N N . GLY A 1 92 ? -20.266 0.603 21.372 1.00 69.69 92 GLY A N 1
ATOM 730 C CA . GLY A 1 92 ? -20.077 0.001 20.057 1.00 69.69 92 GLY A CA 1
ATOM 731 C C . GLY A 1 92 ? -20.928 -1.260 19.880 1.00 69.69 92 GLY A C 1
ATOM 732 O O . GLY A 1 92 ? -21.687 -1.658 20.764 1.00 69.69 92 GLY A O 1
ATOM 733 N N . ARG A 1 93 ? -20.807 -1.908 18.717 1.00 71.50 93 ARG A N 1
ATOM 734 C CA . ARG A 1 93 ? -21.430 -3.210 18.431 1.00 71.50 93 ARG A CA 1
ATOM 735 C C . ARG A 1 93 ? -20.345 -4.221 18.077 1.00 71.50 93 ARG A C 1
ATOM 737 O O . ARG A 1 93 ? -19.518 -3.951 17.210 1.00 71.50 93 ARG A O 1
ATOM 744 N N . VAL A 1 94 ? -20.367 -5.389 18.719 1.00 66.62 94 VAL A N 1
ATOM 745 C CA . VAL A 1 94 ? -19.476 -6.507 18.374 1.00 66.62 94 VAL A CA 1
ATOM 746 C C . VAL A 1 94 ? -20.163 -7.394 17.355 1.00 66.62 94 VAL A C 1
ATOM 748 O O . VAL A 1 94 ? -21.240 -7.925 17.614 1.00 66.62 94 VAL A O 1
ATOM 751 N N . PHE A 1 95 ? -19.498 -7.606 16.226 1.00 70.88 95 PHE A N 1
ATOM 752 C CA . PHE A 1 95 ? -19.897 -8.588 15.229 1.00 70.88 95 PHE A CA 1
ATOM 753 C C . PHE A 1 95 ? -19.005 -9.815 15.402 1.00 70.88 95 PHE A C 1
ATOM 755 O O . PHE A 1 95 ? -17.807 -9.750 15.128 1.00 70.88 95 PHE A O 1
ATOM 762 N N . GLN A 1 96 ? -19.573 -10.917 15.904 1.00 62.97 96 GLN A N 1
ATOM 763 C CA . GLN A 1 96 ? -18.810 -12.137 16.195 1.00 62.97 96 GLN A CA 1
ATOM 764 C C . GLN A 1 96 ? -18.292 -12.819 14.924 1.00 62.97 96 GLN A C 1
ATOM 766 O O . GLN A 1 96 ? -17.264 -13.494 14.971 1.00 62.97 96 GLN A O 1
ATOM 771 N N . ARG A 1 97 ? -18.979 -12.645 13.786 1.00 56.62 97 ARG A N 1
ATOM 772 C CA . ARG A 1 97 ? -18.569 -13.193 12.489 1.00 56.62 97 ARG A CA 1
ATOM 773 C C . ARG A 1 97 ? -18.413 -12.086 11.460 1.00 56.62 97 ARG A C 1
ATOM 775 O O . ARG A 1 97 ? -19.172 -11.120 11.428 1.00 56.62 97 ARG A O 1
ATOM 782 N N . THR A 1 98 ? -17.477 -12.273 10.534 1.00 57.28 98 THR A N 1
ATOM 783 C CA . THR A 1 98 ? -17.282 -11.378 9.381 1.00 57.28 98 THR A CA 1
ATOM 784 C C . THR A 1 98 ? -18.535 -11.278 8.503 1.00 57.28 98 THR A C 1
ATOM 786 O O . THR A 1 98 ? -18.767 -10.234 7.905 1.00 57.28 98 THR A O 1
ATOM 789 N N . ALA A 1 99 ? -19.368 -12.326 8.480 1.00 55.22 99 ALA A N 1
ATOM 790 C CA . ALA A 1 99 ? -20.652 -12.355 7.778 1.00 55.22 99 ALA A CA 1
ATOM 791 C C . ALA A 1 99 ? -21.740 -11.472 8.422 1.00 55.22 99 ALA A C 1
ATOM 793 O O . ALA A 1 99 ? -22.621 -10.995 7.710 1.00 55.22 99 ALA A O 1
ATOM 794 N N . ASP A 1 100 ? -21.657 -11.216 9.733 1.00 58.62 100 ASP A N 1
ATOM 795 C CA . ASP A 1 100 ? -22.607 -10.359 10.458 1.00 58.62 100 ASP A CA 1
ATOM 796 C C . ASP A 1 100 ? -22.269 -8.864 10.279 1.00 58.62 100 ASP A C 1
ATOM 798 O O . ASP A 1 100 ? -23.068 -7.992 10.623 1.00 58.62 100 ASP A O 1
ATOM 802 N N . LYS A 1 101 ? -21.075 -8.546 9.749 1.00 58.84 101 LYS A N 1
ATOM 803 C CA . LYS A 1 101 ? -20.625 -7.168 9.517 1.00 58.84 101 LYS A CA 1
ATOM 804 C C . LYS A 1 101 ? -21.466 -6.514 8.404 1.00 58.84 101 LYS A C 1
ATOM 806 O O . LYS A 1 101 ? -21.673 -7.129 7.355 1.00 58.84 101 LYS A O 1
ATOM 811 N N . PRO A 1 102 ? -21.888 -5.243 8.549 1.00 55.22 102 PRO A N 1
ATOM 812 C CA . PRO A 1 102 ? -22.582 -4.529 7.479 1.00 55.22 102 PRO A CA 1
ATOM 813 C C . PRO A 1 102 ? -21.683 -4.388 6.235 1.00 55.22 102 PRO A C 1
ATOM 815 O O . PRO A 1 102 ? -20.677 -3.677 6.252 1.00 55.22 102 PRO A O 1
ATOM 818 N N . LYS A 1 103 ? -22.060 -5.075 5.145 1.00 46.59 103 LYS A N 1
ATOM 819 C CA . LYS A 1 103 ? -21.352 -5.092 3.847 1.00 46.59 103 LYS A CA 1
ATOM 820 C C . LYS A 1 103 ? -21.165 -3.674 3.294 1.00 46.59 103 LYS A C 1
ATOM 822 O O . LYS A 1 103 ? -22.184 -3.052 2.992 1.00 46.59 103 LYS A O 1
ATOM 827 N N . SER A 1 104 ? -19.926 -3.194 3.124 1.00 39.47 104 SER A N 1
ATOM 828 C CA . SER A 1 104 ? -19.580 -1.905 2.479 1.00 39.47 104 SER A CA 1
ATOM 829 C C . SER A 1 104 ? -20.082 -1.812 1.022 1.00 39.47 104 SER A C 1
ATOM 831 O O . SER A 1 104 ? -20.484 -2.815 0.440 1.00 39.47 104 SER A O 1
ATOM 833 N N . VAL A 1 105 ? -20.133 -0.601 0.440 1.00 40.59 105 VAL A N 1
ATOM 834 C CA . VAL A 1 105 ? -20.725 -0.333 -0.899 1.00 40.59 105 VAL A CA 1
ATOM 835 C C . VAL A 1 105 ? -19.886 0.723 -1.670 1.00 40.59 105 VAL A C 1
ATOM 837 O O . VAL A 1 105 ? -19.139 1.460 -1.020 1.00 40.59 105 VAL A O 1
ATOM 840 N N . SER A 1 106 ? -19.965 0.782 -3.018 1.00 39.22 106 SER A N 1
ATOM 841 C CA . SER A 1 106 ? -19.147 1.628 -3.936 1.00 39.22 106 SER A CA 1
ATOM 842 C C . SER A 1 106 ? -19.967 2.657 -4.757 1.00 39.22 106 SER A C 1
ATOM 844 O O . SER A 1 106 ? -21.114 2.319 -5.033 1.00 39.22 106 SER A O 1
ATOM 846 N N . PRO A 1 107 ? -19.505 3.877 -5.164 1.00 31.19 107 PRO A N 1
ATOM 847 C CA . PRO A 1 107 ? -20.424 4.920 -5.609 1.00 31.19 107 PRO A CA 1
ATOM 848 C C . PRO A 1 107 ? -21.014 4.634 -6.972 1.00 31.19 107 PRO A C 1
ATOM 850 O O . PRO A 1 107 ? -22.214 4.467 -7.124 1.00 31.19 107 PRO A O 1
ATOM 853 N N . PHE A 1 108 ? -20.163 4.703 -7.978 1.00 36.09 108 PHE A N 1
ATOM 854 C CA . PHE A 1 108 ? -20.618 5.116 -9.273 1.00 36.09 108 PHE A CA 1
ATOM 855 C C . PHE A 1 108 ? -20.972 3.863 -10.045 1.00 36.09 108 PHE A C 1
ATOM 857 O O . PHE A 1 108 ? -20.143 2.992 -10.303 1.00 36.09 108 PHE A O 1
ATOM 864 N N . SER A 1 109 ? -22.255 3.772 -10.356 1.00 34.47 109 SER A N 1
ATOM 865 C CA . SER A 1 109 ? -22.803 2.847 -11.333 1.00 34.47 109 SER A CA 1
ATOM 866 C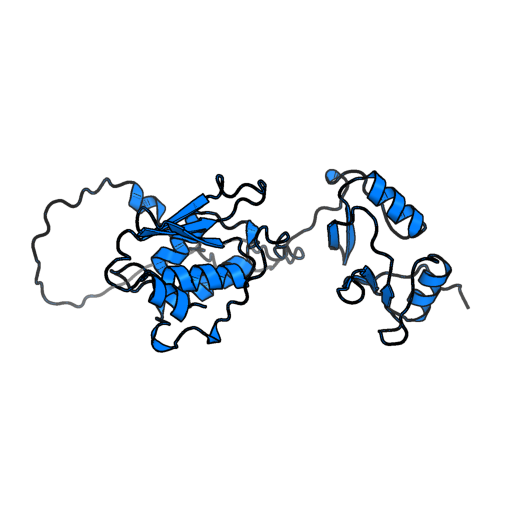 C . SER A 1 109 ? -23.908 3.577 -12.090 1.00 34.47 109 SER A C 1
ATOM 868 O O . SER A 1 109 ? -25.071 3.510 -11.699 1.00 34.47 109 SER A O 1
ATOM 870 N N . PRO A 1 110 ? -23.553 4.335 -13.139 1.00 36.03 110 PRO A N 1
ATOM 871 C CA . PRO A 1 110 ? -24.453 4.642 -14.229 1.00 36.03 110 PRO A CA 1
ATOM 872 C C . PRO A 1 110 ? -24.333 3.577 -15.324 1.00 36.03 110 PRO A C 1
ATOM 874 O O . PRO A 1 110 ? -23.274 2.996 -15.561 1.00 36.03 110 PRO A O 1
ATOM 877 N N . ALA A 1 111 ? -25.480 3.338 -15.937 1.00 32.03 111 ALA A N 1
ATOM 878 C CA . ALA A 1 111 ? -25.802 2.274 -16.859 1.00 32.03 111 ALA A CA 1
ATOM 879 C C . ALA A 1 111 ? -25.441 2.600 -18.338 1.00 32.03 111 ALA A C 1
ATOM 881 O O . ALA A 1 111 ? -24.361 3.129 -18.599 1.00 32.03 111 ALA A O 1
ATOM 882 N N . LEU A 1 112 ? -26.258 2.164 -19.301 1.00 40.47 112 LEU A N 1
ATOM 883 C CA . LEU A 1 112 ? -25.888 1.805 -20.677 1.00 40.47 112 LEU A CA 1
ATOM 884 C C . LEU A 1 112 ? -26.820 2.409 -21.744 1.00 40.47 112 LEU A C 1
ATOM 886 O O . LEU A 1 112 ? -27.988 2.026 -21.814 1.00 40.47 112 LEU A O 1
ATOM 890 N N . VAL A 1 113 ? -26.259 3.093 -22.750 1.00 29.08 113 VAL A N 1
ATOM 891 C CA . VAL A 1 113 ? -26.738 2.965 -24.141 1.00 29.08 113 VAL A CA 1
ATOM 892 C C . VAL A 1 113 ? -25.567 2.837 -25.125 1.00 29.08 113 VAL A C 1
ATOM 894 O O . VAL A 1 113 ? -24.401 3.135 -24.844 1.00 29.08 113 VAL A O 1
ATOM 897 N N . ASN A 1 114 ? -25.932 2.259 -26.264 1.00 32.81 114 ASN A N 1
ATOM 898 C CA . ASN A 1 114 ? -25.132 1.665 -27.324 1.00 32.81 114 ASN A CA 1
ATOM 899 C C . ASN A 1 114 ? -24.948 2.674 -28.487 1.00 32.81 114 ASN A C 1
ATOM 901 O O . ASN A 1 114 ? -25.873 3.449 -28.744 1.00 32.81 114 ASN A O 1
ATOM 905 N N . PRO A 1 115 ? -23.820 2.686 -29.224 1.00 36.47 115 PRO A N 1
ATOM 906 C CA . PRO A 1 115 ? -23.568 3.673 -30.272 1.00 36.47 115 PRO A CA 1
ATOM 907 C C . PRO A 1 115 ? -24.057 3.197 -31.646 1.00 36.47 115 PRO A C 1
ATOM 909 O O . PRO A 1 115 ? -24.022 2.001 -31.936 1.00 36.47 115 PRO A O 1
ATOM 912 N N . ASN A 1 116 ? -24.410 4.126 -32.545 1.00 31.31 116 ASN A N 1
ATOM 913 C CA . ASN A 1 116 ? -24.409 3.826 -33.980 1.00 31.31 116 ASN A CA 1
ATOM 914 C C . ASN A 1 116 ? -24.341 5.081 -34.871 1.00 31.31 116 ASN A C 1
ATOM 916 O O . ASN A 1 116 ? -25.319 5.819 -34.939 1.00 31.31 116 ASN A O 1
ATOM 920 N N . SER A 1 117 ? -23.225 5.271 -35.590 1.00 30.81 117 SER A N 1
ATOM 921 C CA . SER A 1 117 ? -23.196 5.729 -36.997 1.00 30.81 117 SER A CA 1
ATOM 922 C C . SER A 1 117 ? -21.756 5.928 -37.501 1.00 30.81 117 SER A C 1
ATOM 924 O O . SER A 1 117 ? -21.058 6.846 -37.077 1.00 30.81 117 SER A O 1
ATOM 926 N N . ASN A 1 118 ? -21.350 5.095 -38.457 1.00 35.59 118 ASN A N 1
ATOM 927 C CA . ASN A 1 118 ? -20.302 5.370 -39.455 1.00 35.59 118 ASN A CA 1
ATOM 928 C C . ASN A 1 118 ? -20.997 5.904 -40.741 1.00 35.59 118 ASN A C 1
ATOM 930 O O . ASN A 1 118 ? -22.230 5.837 -40.781 1.00 35.59 118 ASN A O 1
ATOM 934 N N . PRO A 1 119 ? -20.306 6.315 -41.833 1.00 52.09 119 PRO A N 1
ATOM 935 C CA . PRO A 1 119 ? -18.859 6.504 -42.055 1.00 52.09 119 PRO A CA 1
ATOM 936 C C . PRO A 1 119 ? -18.523 7.879 -42.715 1.00 52.09 119 PRO A C 1
ATOM 938 O O . PRO A 1 119 ? -19.406 8.718 -42.880 1.00 52.09 119 PRO A O 1
ATOM 941 N N . THR A 1 120 ? -17.278 8.104 -43.181 1.00 31.56 120 THR A N 1
ATOM 942 C CA . THR A 1 120 ? -16.910 8.234 -44.630 1.00 31.56 120 THR A CA 1
ATOM 943 C C . THR A 1 120 ? -15.450 8.721 -44.827 1.00 31.56 120 THR A C 1
ATOM 945 O O . THR A 1 120 ? -14.961 9.596 -44.122 1.00 31.56 120 THR A O 1
ATOM 948 N N . THR A 1 121 ? -14.767 8.106 -45.799 1.00 36.47 121 THR A N 1
ATOM 949 C CA . THR A 1 121 ? -13.405 8.308 -46.369 1.00 36.47 121 THR A CA 1
ATOM 950 C C . THR A 1 121 ? -13.233 9.656 -47.137 1.00 36.47 121 THR A C 1
ATOM 952 O O . THR A 1 121 ? -14.263 10.298 -47.335 1.00 36.47 121 THR A O 1
ATOM 955 N N . PRO A 1 122 ? -12.032 10.126 -47.621 1.00 46.06 122 PRO A N 1
ATOM 956 C CA . PRO A 1 122 ? -11.019 9.324 -48.350 1.00 46.06 122 PRO A CA 1
ATOM 957 C C . PRO A 1 122 ? -9.500 9.694 -48.348 1.00 46.06 122 PRO A C 1
ATOM 959 O O . PRO A 1 122 ? -9.068 10.803 -48.067 1.00 46.06 122 PRO A O 1
ATOM 962 N N . HIS A 1 123 ? -8.724 8.684 -48.774 1.00 36.31 123 HIS A N 1
ATOM 963 C CA . HIS A 1 123 ? -7.425 8.633 -49.486 1.00 36.31 123 HIS A CA 1
ATOM 964 C C . HIS A 1 123 ? -6.425 9.816 -49.552 1.00 36.31 123 HIS A C 1
ATOM 966 O O . HIS A 1 123 ? -6.608 10.737 -50.344 1.00 36.31 123 HIS A O 1
ATOM 972 N N . VAL A 1 124 ? -5.243 9.575 -48.942 1.00 34.56 124 VAL A N 1
ATOM 973 C CA . VAL A 1 124 ? -3.844 9.744 -49.451 1.00 34.56 124 VAL A CA 1
ATOM 974 C C . VAL A 1 124 ? -2.971 8.668 -48.735 1.00 34.56 124 VAL A C 1
ATOM 976 O O . VAL A 1 124 ? -3.323 8.306 -47.618 1.00 34.56 124 VAL A O 1
ATOM 979 N N . GLY A 1 125 ? -1.866 8.081 -49.233 1.00 35.59 125 GLY A N 1
ATOM 980 C CA . GLY A 1 125 ? -1.262 8.028 -50.580 1.00 35.59 125 GLY A CA 1
ATOM 981 C C . GLY A 1 125 ? 0.266 7.728 -50.574 1.00 35.59 125 GLY A C 1
ATOM 982 O O . GLY A 1 125 ? 0.954 8.137 -49.651 1.00 35.59 125 GLY A O 1
ATOM 983 N N . VAL A 1 126 ? 0.780 7.094 -51.648 1.00 33.88 126 VAL A N 1
ATOM 984 C CA . VAL A 1 126 ? 2.202 7.053 -52.119 1.00 33.88 126 VAL A CA 1
ATOM 985 C C . VAL A 1 126 ? 3.264 6.177 -51.374 1.00 33.88 126 VAL A C 1
ATOM 987 O O . VAL A 1 126 ? 3.723 6.487 -50.285 1.00 33.88 126 VAL A O 1
ATOM 990 N N . ASN A 1 127 ? 3.742 5.152 -52.109 1.00 33.41 127 ASN A N 1
ATOM 991 C CA . ASN A 1 127 ? 5.084 4.510 -52.186 1.00 33.41 127 ASN A CA 1
ATOM 992 C C . ASN A 1 127 ? 5.750 3.729 -51.019 1.00 33.41 127 ASN A C 1
ATOM 994 O O . ASN A 1 127 ? 6.681 4.192 -50.370 1.00 33.41 127 ASN A O 1
ATOM 998 N N . HIS A 1 128 ? 5.411 2.439 -50.937 1.00 35.69 128 HIS A N 1
ATOM 999 C CA . HIS A 1 128 ? 6.272 1.290 -51.310 1.00 35.69 128 HIS A CA 1
ATOM 1000 C C . HIS A 1 128 ? 7.823 1.397 -51.205 1.00 35.69 128 HIS A C 1
ATOM 1002 O O . HIS A 1 128 ? 8.482 1.822 -52.153 1.00 35.69 128 HIS A O 1
ATOM 1008 N N . ILE A 1 129 ? 8.398 0.820 -50.137 1.00 36.22 129 ILE A N 1
ATOM 1009 C CA . ILE A 1 129 ? 9.625 -0.014 -50.159 1.00 36.22 129 ILE A CA 1
ATOM 1010 C C . ILE A 1 129 ? 9.377 -1.180 -49.187 1.00 36.22 129 ILE A C 1
ATOM 1012 O O . ILE A 1 129 ? 8.938 -0.945 -48.063 1.00 36.22 129 ILE A O 1
ATOM 1016 N N . GLN A 1 130 ? 9.637 -2.424 -49.599 1.00 36.31 130 GLN A N 1
ATOM 1017 C CA . GLN A 1 130 ? 9.332 -3.625 -48.812 1.00 36.31 130 GLN A CA 1
ATOM 1018 C C . GLN A 1 130 ? 10.557 -4.553 -48.737 1.00 36.31 130 GLN A C 1
ATOM 1020 O O . GLN A 1 130 ? 10.960 -5.087 -49.770 1.00 36.31 130 GLN A O 1
ATOM 1025 N N . PRO A 1 131 ? 11.157 -4.774 -47.552 1.00 42.69 131 PRO A N 1
ATOM 1026 C CA . PRO A 1 131 ? 12.029 -5.917 -47.331 1.00 42.69 131 PRO A CA 1
ATOM 1027 C C . PRO A 1 131 ? 11.174 -7.175 -47.145 1.00 42.69 131 PRO A C 1
ATOM 1029 O O . PRO A 1 131 ? 10.157 -7.160 -46.450 1.00 42.69 131 PRO A O 1
ATOM 1032 N N . GLN A 1 132 ? 11.591 -8.262 -47.783 1.00 41.41 132 GLN A N 1
ATOM 1033 C CA . GLN A 1 132 ? 10.932 -9.557 -47.695 1.00 41.41 132 GLN A CA 1
ATOM 1034 C C . GLN A 1 132 ? 11.230 -10.178 -46.318 1.00 41.41 132 GLN A C 1
ATOM 1036 O O . GLN A 1 132 ? 12.385 -10.460 -46.000 1.00 41.41 132 GLN A O 1
ATOM 1041 N N . ILE A 1 133 ? 10.193 -10.330 -45.491 1.00 40.50 133 ILE A N 1
ATOM 1042 C CA . ILE A 1 133 ? 10.216 -11.115 -44.252 1.00 40.50 133 ILE A CA 1
ATOM 1043 C C . ILE A 1 133 ? 9.215 -12.242 -44.475 1.00 40.50 133 ILE A C 1
ATOM 1045 O O . ILE A 1 133 ? 8.014 -12.047 -44.295 1.00 40.50 133 ILE A O 1
ATOM 1049 N N . ASP A 1 134 ? 9.720 -13.381 -44.933 1.00 43.12 134 ASP A N 1
ATOM 1050 C CA . ASP A 1 134 ? 8.943 -14.614 -44.993 1.00 43.12 134 ASP A CA 1
ATOM 1051 C C . ASP A 1 134 ? 8.931 -15.284 -43.603 1.00 43.12 134 ASP A C 1
ATOM 1053 O O . ASP A 1 134 ? 9.859 -15.112 -42.809 1.00 43.12 134 ASP A O 1
ATOM 1057 N N . ASP A 1 135 ? 7.856 -16.022 -43.324 1.00 44.84 135 ASP A N 1
ATOM 1058 C CA . ASP A 1 135 ? 7.617 -16.845 -42.128 1.00 44.84 135 ASP A CA 1
ATOM 1059 C C . ASP A 1 135 ? 7.561 -16.122 -40.762 1.00 44.84 135 ASP A C 1
ATOM 1061 O O . ASP A 1 135 ? 8.366 -16.344 -39.855 1.00 44.84 135 ASP A O 1
ATOM 1065 N N . ILE A 1 136 ? 6.493 -15.335 -40.565 1.00 45.97 136 ILE A N 1
ATOM 1066 C CA . ILE A 1 136 ? 5.897 -15.133 -39.232 1.00 45.97 136 ILE A CA 1
ATOM 1067 C C . ILE A 1 136 ? 4.681 -16.057 -39.110 1.00 45.97 136 ILE A C 1
ATOM 1069 O O . ILE A 1 136 ? 3.683 -15.872 -39.803 1.00 45.97 136 ILE A O 1
ATOM 1073 N N . ASP A 1 137 ? 4.781 -17.030 -38.206 1.00 47.34 137 ASP A N 1
ATOM 1074 C CA . ASP A 1 137 ? 3.717 -17.975 -37.859 1.00 47.34 137 ASP A CA 1
ATOM 1075 C C . ASP A 1 137 ? 2.491 -17.234 -37.268 1.00 47.34 137 ASP A C 1
ATOM 1077 O O . ASP A 1 137 ? 2.622 -16.581 -36.222 1.00 47.34 137 ASP A O 1
ATOM 1081 N N . PRO A 1 138 ? 1.310 -17.273 -37.923 1.00 48.72 138 PRO A N 1
ATOM 1082 C CA . PRO A 1 138 ? 0.132 -16.527 -37.485 1.00 48.72 138 PRO A CA 1
ATOM 1083 C C . PRO A 1 138 ? -0.556 -17.120 -36.244 1.00 48.72 138 PRO A C 1
ATOM 1085 O O . PRO A 1 138 ? -1.355 -16.416 -35.624 1.00 48.72 138 PRO A O 1
ATOM 1088 N N . ASP A 1 139 ? -0.231 -18.356 -35.847 1.00 44.09 139 ASP A N 1
ATOM 1089 C CA . ASP A 1 139 ? -0.920 -19.084 -34.771 1.00 44.09 139 ASP A CA 1
ATOM 1090 C C . ASP A 1 139 ? -0.197 -18.993 -33.407 1.00 44.09 139 ASP A C 1
ATOM 1092 O O . ASP A 1 139 ? -0.439 -19.778 -32.488 1.00 44.09 139 ASP A O 1
ATOM 1096 N N . ASN A 1 140 ? 0.676 -17.996 -33.221 1.00 46.66 140 ASN A N 1
ATOM 1097 C CA . ASN A 1 140 ? 1.388 -17.781 -31.959 1.00 46.66 140 ASN A CA 1
ATOM 1098 C C . ASN A 1 140 ? 0.464 -17.234 -30.842 1.00 46.66 140 ASN A C 1
ATOM 1100 O O . ASN A 1 140 ? 0.397 -16.025 -30.583 1.00 46.66 140 ASN A O 1
ATOM 1104 N N . GLU A 1 141 ? -0.216 -18.147 -30.137 1.00 46.88 141 GLU A N 1
ATOM 1105 C CA . GLU A 1 141 ? -1.179 -17.880 -29.050 1.00 46.88 141 GLU A CA 1
ATOM 1106 C C . GLU A 1 141 ? -0.658 -16.949 -27.934 1.00 46.88 141 GLU A C 1
ATOM 1108 O O . GLU A 1 141 ? -1.454 -16.325 -27.226 1.00 46.88 141 GLU A O 1
ATOM 1113 N N . TYR A 1 142 ? 0.662 -16.789 -27.781 1.00 48.84 142 TYR A N 1
ATOM 1114 C CA . TYR A 1 142 ? 1.254 -15.915 -26.763 1.00 48.84 142 TYR A CA 1
ATOM 1115 C C . TYR A 1 142 ? 0.891 -14.429 -26.930 1.00 48.84 142 TYR A C 1
ATOM 1117 O O . TYR A 1 142 ? 0.757 -13.721 -25.929 1.00 48.84 142 TYR A O 1
ATOM 1125 N N . LEU A 1 143 ? 0.694 -13.940 -28.161 1.00 44.38 143 LEU A N 1
ATOM 1126 C CA . LEU A 1 143 ? 0.420 -12.515 -28.404 1.00 44.38 143 LEU A CA 1
ATOM 1127 C C . LEU A 1 143 ? -1.025 -12.106 -28.076 1.00 44.38 143 LEU A C 1
ATOM 1129 O O . LEU A 1 143 ? -1.264 -10.954 -27.707 1.00 44.38 143 LEU A O 1
ATOM 1133 N N . ASN A 1 144 ? -1.982 -13.040 -28.108 1.00 43.53 144 ASN A N 1
ATOM 1134 C CA . ASN A 1 144 ? -3.378 -12.755 -27.754 1.00 43.53 144 ASN A CA 1
ATOM 1135 C C . ASN A 1 144 ? -3.575 -12.455 -26.253 1.00 43.53 144 ASN A C 1
ATOM 1137 O O . ASN A 1 144 ? -4.546 -11.794 -25.881 1.00 43.53 144 ASN A O 1
ATOM 1141 N N . ASN A 1 145 ? -2.622 -12.847 -25.400 1.00 43.88 145 ASN A N 1
ATOM 1142 C CA . ASN A 1 145 ? -2.628 -12.553 -23.962 1.00 43.88 145 ASN A CA 1
ATOM 1143 C C . ASN A 1 145 ? -2.053 -11.166 -23.595 1.00 43.88 145 ASN A C 1
ATOM 1145 O O . ASN A 1 145 ? -2.129 -10.768 -22.435 1.00 43.88 145 ASN A O 1
ATOM 1149 N N . LEU A 1 146 ? -1.513 -10.402 -24.556 1.00 45.22 146 LEU A N 1
ATOM 1150 C CA . LEU A 1 146 ? -0.962 -9.050 -24.333 1.00 45.22 146 LEU A CA 1
ATOM 1151 C C . LEU A 1 146 ? -1.965 -7.914 -24.608 1.00 45.22 146 LEU A C 1
ATOM 1153 O O . LEU A 1 146 ? -1.598 -6.735 -24.626 1.00 45.22 146 LEU A O 1
ATOM 1157 N N . ARG A 1 147 ? -3.247 -8.238 -24.809 1.00 44.84 147 ARG A N 1
ATOM 1158 C CA . ARG A 1 147 ? -4.313 -7.241 -24.961 1.00 44.84 147 ARG A CA 1
ATOM 1159 C C . ARG A 1 147 ? -4.454 -6.449 -23.655 1.00 44.84 147 ARG A C 1
ATOM 1161 O O . ARG A 1 147 ? -4.719 -7.044 -22.616 1.00 44.84 147 ARG A O 1
ATOM 1168 N N . SER A 1 148 ? -4.275 -5.123 -23.709 1.00 47.50 148 SER A N 1
ATOM 1169 C CA . SER A 1 148 ? -4.256 -4.269 -22.509 1.00 47.50 148 SER A CA 1
ATOM 1170 C C . SER A 1 148 ? -5.474 -4.530 -21.605 1.00 47.50 148 SER A C 1
ATOM 1172 O O . SER A 1 148 ? -6.605 -4.281 -22.040 1.00 47.50 148 SER A O 1
ATOM 1174 N N . PRO A 1 149 ? -5.279 -4.978 -20.347 1.00 51.38 149 PRO A N 1
ATOM 1175 C CA . PRO A 1 149 ? -6.381 -5.283 -19.433 1.00 51.38 149 PRO A CA 1
ATOM 1176 C C . PRO A 1 149 ? -7.106 -4.026 -18.917 1.00 51.38 149 PRO A C 1
ATOM 1178 O O . PRO A 1 149 ? -8.042 -4.143 -18.129 1.00 51.38 149 PRO A O 1
ATOM 1181 N N . PHE A 1 150 ? -6.688 -2.834 -19.360 1.00 45.22 150 PHE A N 1
ATOM 1182 C CA . PHE A 1 150 ? -7.218 -1.528 -18.958 1.00 45.22 150 PHE A CA 1
ATOM 1183 C C . PHE A 1 150 ? -8.019 -0.820 -20.065 1.00 45.22 150 PHE A C 1
ATOM 1185 O O . PHE A 1 150 ? -8.398 0.339 -19.904 1.00 45.22 150 PHE A O 1
ATOM 1192 N N . ALA A 1 151 ? -8.293 -1.490 -21.192 1.00 45.69 151 ALA A N 1
ATOM 1193 C CA . ALA A 1 151 ? -9.089 -0.941 -22.292 1.00 45.69 151 ALA A CA 1
ATOM 1194 C C . ALA A 1 151 ? -10.586 -0.816 -21.924 1.00 45.69 151 ALA A C 1
ATOM 1196 O O . ALA A 1 151 ? -11.430 -1.590 -22.379 1.00 45.69 151 ALA A O 1
ATOM 1197 N N . HIS A 1 152 ? -10.924 0.174 -21.095 1.00 44.25 152 HIS A N 1
ATOM 1198 C CA . HIS A 1 152 ? -12.304 0.523 -20.772 1.00 44.25 152 HIS A CA 1
ATOM 1199 C C . HIS A 1 152 ? -13.005 1.154 -21.981 1.00 44.25 152 HIS A C 1
ATOM 1201 O O . HIS A 1 152 ? -12.756 2.301 -22.348 1.00 44.25 152 HIS A O 1
ATOM 1207 N N . VAL A 1 153 ? -13.927 0.400 -22.581 1.00 40.81 153 VAL A N 1
ATOM 1208 C CA . VAL A 1 153 ? -14.846 0.909 -23.603 1.00 40.81 153 VAL A CA 1
ATOM 1209 C C . VAL A 1 153 ? -15.923 1.748 -22.911 1.00 40.81 153 VAL A C 1
ATOM 1211 O O . VAL A 1 153 ? -16.881 1.214 -22.353 1.00 40.81 153 VAL A O 1
ATOM 1214 N N . SER A 1 154 ? -15.755 3.069 -22.919 1.00 43.41 154 SER A N 1
ATOM 1215 C CA . SER A 1 154 ? -16.710 4.012 -22.325 1.00 43.41 154 SER A CA 1
ATOM 1216 C C . SER A 1 154 ? -18.006 4.094 -23.141 1.00 43.41 154 SER A C 1
ATOM 1218 O O . SER A 1 154 ? -18.114 4.890 -24.074 1.00 43.41 154 SER A O 1
ATOM 1220 N N . SER A 1 155 ? -19.010 3.294 -22.771 1.00 43.44 155 SER A N 1
ATOM 1221 C CA . SER A 1 155 ? -20.371 3.398 -23.316 1.00 43.44 155 SER A CA 1
ATOM 1222 C C . SER A 1 155 ? -21.040 4.671 -22.782 1.00 43.44 155 SER A C 1
ATOM 1224 O O . SER A 1 155 ? -21.513 4.713 -21.648 1.00 43.44 155 SER A O 1
ATOM 1226 N N . MET A 1 156 ? -21.033 5.747 -23.570 1.00 51.22 156 MET A N 1
ATOM 1227 C CA . MET A 1 156 ? -21.597 7.037 -23.162 1.00 51.22 156 MET A CA 1
ATOM 1228 C C . MET A 1 156 ? -23.119 7.063 -23.286 1.00 51.22 156 MET A C 1
ATOM 1230 O O . MET A 1 156 ? -23.623 7.510 -24.317 1.00 51.22 156 MET A O 1
ATOM 1234 N N . SER A 1 157 ? -23.853 6.636 -22.250 1.00 52.16 157 SER A N 1
ATOM 1235 C CA . SER A 1 157 ? -25.193 7.171 -21.914 1.00 52.16 157 SER A CA 1
ATOM 1236 C C . SER A 1 157 ? -25.871 6.436 -20.754 1.00 52.16 157 SER A C 1
ATOM 1238 O O . SER A 1 157 ? -26.215 5.273 -20.877 1.00 52.16 157 SER A O 1
ATOM 1240 N N . ASP A 1 158 ? -26.180 7.159 -19.677 1.00 50.97 158 ASP A N 1
ATOM 1241 C CA . ASP A 1 158 ? -27.402 6.939 -18.889 1.00 50.97 158 ASP A CA 1
ATOM 1242 C C . ASP A 1 158 ? -27.673 8.196 -18.030 1.00 50.97 158 ASP A C 1
ATOM 1244 O O . ASP A 1 158 ? -26.739 8.694 -17.393 1.00 50.97 158 ASP A O 1
ATOM 1248 N N . PRO A 1 159 ? -28.888 8.782 -18.022 1.00 59.94 159 PRO A N 1
ATOM 1249 C CA . PRO A 1 159 ? -29.093 10.141 -17.507 1.00 59.94 159 PRO A CA 1
ATOM 1250 C C . PRO A 1 159 ? -29.248 10.276 -15.978 1.00 59.94 159 PRO A C 1
ATOM 1252 O O . PRO A 1 159 ? -29.599 11.359 -15.512 1.00 59.94 159 PRO A O 1
ATOM 1255 N N . PHE A 1 160 ? -28.976 9.237 -15.176 1.00 45.28 160 PHE A N 1
ATOM 1256 C CA . PHE A 1 160 ? -29.041 9.315 -13.705 1.00 45.28 160 PHE A CA 1
ATOM 1257 C C . PHE A 1 160 ? -27.838 8.642 -13.010 1.00 45.28 160 PHE A C 1
ATOM 1259 O O . PHE A 1 160 ? -27.781 7.413 -12.932 1.00 45.28 160 PHE A O 1
ATOM 1266 N N . PRO A 1 161 ? -26.889 9.409 -12.433 1.00 47.16 161 PRO A N 1
ATOM 1267 C CA . PRO A 1 161 ? -25.750 8.840 -11.717 1.00 47.16 161 PRO A CA 1
ATOM 1268 C C . PRO A 1 161 ? -26.147 8.381 -10.304 1.00 47.16 161 PRO A C 1
ATOM 1270 O O . PRO A 1 161 ? -26.182 9.176 -9.362 1.00 47.16 161 PRO A O 1
ATOM 1273 N N . GLN A 1 162 ? -26.394 7.080 -10.122 1.00 46.06 162 GLN A N 1
ATOM 1274 C CA . GLN A 1 162 ? -26.462 6.498 -8.778 1.00 46.06 162 GLN A CA 1
ATOM 1275 C C . GLN A 1 162 ? -25.082 6.556 -8.089 1.00 46.06 162 GLN A C 1
ATOM 1277 O O . GLN A 1 162 ? -24.062 6.200 -8.681 1.00 46.06 162 GLN A O 1
ATOM 1282 N N . GLN A 1 163 ? -25.068 7.015 -6.827 1.00 44.31 163 GLN A N 1
ATOM 1283 C CA . GLN A 1 163 ? -23.885 7.198 -5.964 1.00 44.31 163 GLN A CA 1
ATOM 1284 C C . GLN A 1 163 ? -23.805 6.188 -4.777 1.00 44.31 163 GLN A C 1
ATOM 1286 O O . GLN A 1 163 ? -23.816 6.593 -3.617 1.00 44.31 163 GLN A O 1
ATOM 1291 N N . SER A 1 164 ? -23.719 4.870 -4.924 1.00 45.31 164 SER A N 1
ATOM 1292 C CA . SER A 1 164 ? -23.714 3.927 -3.778 1.00 45.31 164 SER A CA 1
ATOM 1293 C C . SER A 1 164 ? -22.448 3.859 -2.853 1.00 45.31 164 SER A C 1
ATOM 1295 O O . SER A 1 164 ? -22.136 2.794 -2.333 1.00 45.31 164 SER A O 1
ATOM 1297 N N . ARG A 1 165 ? -21.777 4.984 -2.517 1.00 45.94 165 ARG A N 1
ATOM 1298 C CA . ARG A 1 165 ? -20.695 5.189 -1.486 1.00 45.94 165 ARG A CA 1
ATOM 1299 C C . ARG A 1 165 ? -19.211 5.112 -1.921 1.00 45.94 165 ARG A C 1
ATOM 1301 O O . ARG A 1 165 ? -18.866 6.003 -2.677 1.00 45.94 165 ARG A O 1
ATOM 1308 N N . ARG A 1 166 ? -18.309 4.217 -1.445 1.00 53.28 166 ARG A N 1
ATOM 1309 C CA . ARG A 1 166 ? -16.989 3.907 -2.098 1.00 53.28 166 ARG A CA 1
ATOM 1310 C C . ARG A 1 166 ? -16.259 2.647 -1.647 1.00 53.28 166 ARG A C 1
ATOM 1312 O O . ARG A 1 166 ? -15.939 2.496 -0.473 1.00 53.28 166 ARG A O 1
ATOM 1319 N N . HIS A 1 167 ? -15.874 1.828 -2.642 1.00 52.62 167 HIS A N 1
ATOM 1320 C CA . HIS A 1 167 ? -14.781 0.882 -2.495 1.00 52.62 167 HIS A CA 1
ATOM 1321 C C . HIS A 1 167 ? -13.464 1.575 -2.833 1.00 52.62 167 HIS A C 1
ATOM 1323 O O . HIS A 1 167 ? -12.945 1.500 -3.943 1.00 52.62 167 HIS A O 1
ATOM 1329 N N . VAL A 1 168 ? -12.990 2.356 -1.862 1.00 64.19 168 VAL A N 1
ATOM 1330 C CA . VAL A 1 168 ? -11.617 2.850 -1.866 1.00 64.19 168 VAL A CA 1
ATOM 1331 C C . VAL A 1 168 ? -10.768 1.608 -1.625 1.00 64.19 168 VAL A C 1
ATOM 1333 O O . VAL A 1 168 ? -11.021 0.927 -0.624 1.00 64.19 168 VAL A O 1
ATOM 1336 N N . PRO A 1 169 ? -9.837 1.252 -2.523 1.00 75.75 169 PRO A N 1
ATOM 1337 C CA . PRO A 1 169 ? -8.974 0.115 -2.274 1.00 75.75 169 PRO A CA 1
ATOM 1338 C C . PRO A 1 169 ? -8.206 0.352 -0.973 1.00 75.75 169 PRO A C 1
ATOM 1340 O O . PRO A 1 169 ? -7.664 1.435 -0.756 1.00 75.75 169 PRO A O 1
ATOM 1343 N N . PHE A 1 170 ? -8.206 -0.635 -0.080 1.00 73.38 170 PHE A N 1
ATOM 1344 C CA . PHE A 1 170 ? -7.341 -0.617 1.093 1.00 73.38 170 PHE A CA 1
ATOM 1345 C C . PHE A 1 170 ? -6.218 -1.617 0.839 1.00 73.38 170 PHE A C 1
ATOM 1347 O O . PHE A 1 170 ? -6.483 -2.771 0.522 1.00 73.38 170 PHE A O 1
ATOM 1354 N N . THR A 1 171 ? -4.978 -1.179 0.994 1.00 77.56 171 THR A N 1
ATOM 1355 C CA . THR A 1 171 ? -3.804 -2.046 0.867 1.00 77.56 171 THR A CA 1
ATOM 1356 C C . THR A 1 171 ? -3.514 -2.686 2.226 1.00 77.56 171 THR A C 1
ATOM 1358 O O . THR A 1 171 ? -3.465 -1.979 3.239 1.00 77.56 171 THR A O 1
ATOM 1361 N N . VAL A 1 172 ? -3.330 -4.010 2.296 1.00 78.75 172 VAL A N 1
ATOM 1362 C CA . VAL A 1 172 ? -2.823 -4.661 3.525 1.00 78.75 172 VAL A CA 1
ATOM 1363 C C . VAL A 1 172 ? -1.335 -4.308 3.711 1.00 78.75 172 VAL A C 1
ATOM 1365 O O . VAL A 1 172 ? -0.662 -3.941 2.747 1.00 78.75 172 VAL A O 1
ATOM 1368 N N . ALA A 1 173 ? -0.801 -4.378 4.933 1.00 84.69 173 ALA A N 1
ATOM 1369 C CA . ALA A 1 173 ? 0.607 -4.069 5.200 1.00 84.69 173 ALA A CA 1
ATOM 1370 C C . ALA A 1 173 ? 1.567 -4.849 4.272 1.00 84.69 173 ALA A C 1
ATOM 1372 O O . ALA A 1 173 ? 1.362 -6.033 4.016 1.00 84.69 173 ALA A O 1
ATOM 1373 N N . SER A 1 174 ? 2.601 -4.164 3.772 1.00 91.06 174 SER A N 1
ATOM 1374 C CA . SER A 1 174 ? 3.632 -4.734 2.894 1.00 91.06 174 SER A CA 1
ATOM 1375 C C . SER A 1 174 ? 4.363 -5.899 3.567 1.00 91.06 174 SER A C 1
ATOM 1377 O O . SER A 1 174 ? 4.744 -5.809 4.736 1.00 91.06 174 SER A O 1
ATOM 1379 N N . ALA A 1 175 ? 4.566 -6.986 2.818 1.00 92.38 175 ALA A N 1
ATOM 1380 C CA . ALA A 1 175 ? 5.359 -8.142 3.244 1.00 92.38 175 ALA A CA 1
ATOM 1381 C C . ALA A 1 175 ? 6.877 -7.928 3.059 1.00 92.38 175 ALA A C 1
ATOM 1383 O O . ALA A 1 175 ? 7.686 -8.806 3.389 1.00 92.38 175 ALA A O 1
ATOM 1384 N N . LEU A 1 176 ? 7.266 -6.770 2.520 1.00 93.44 176 LEU A N 1
ATOM 1385 C CA . LEU A 1 176 ? 8.635 -6.302 2.382 1.00 93.44 176 LEU A CA 1
ATOM 1386 C C . LEU A 1 176 ? 8.923 -5.177 3.387 1.00 93.44 176 LEU A C 1
ATOM 1388 O O . LEU A 1 176 ? 8.039 -4.455 3.844 1.00 93.44 176 LEU A O 1
ATOM 1392 N N . GLY A 1 177 ? 10.202 -4.985 3.717 1.00 91.44 177 GLY A N 1
ATOM 1393 C CA . GLY A 1 177 ? 10.625 -3.783 4.438 1.00 91.44 177 GLY A CA 1
ATOM 1394 C C . GLY A 1 177 ? 10.351 -2.517 3.618 1.00 91.44 177 GLY A C 1
ATOM 1395 O O . GLY A 1 177 ? 10.265 -2.577 2.385 1.00 91.44 177 GLY A O 1
ATOM 1396 N N . ARG A 1 178 ? 10.281 -1.360 4.288 1.00 89.38 178 ARG A N 1
ATOM 1397 C CA . ARG A 1 178 ? 10.236 -0.055 3.606 1.00 89.38 178 ARG A CA 1
ATOM 1398 C C . ARG A 1 178 ? 11.373 0.067 2.587 1.00 89.38 178 ARG A C 1
ATOM 1400 O O . ARG A 1 178 ? 12.440 -0.516 2.763 1.00 89.38 178 ARG A O 1
ATOM 1407 N N . THR A 1 179 ? 11.117 0.811 1.519 1.00 91.88 179 THR A N 1
ATOM 1408 C CA . THR A 1 179 ? 12.143 1.232 0.567 1.00 91.88 179 THR A CA 1
ATOM 1409 C C . THR A 1 179 ? 12.400 2.718 0.756 1.00 91.88 179 THR A C 1
ATOM 1411 O O . THR A 1 179 ? 11.454 3.483 0.933 1.00 91.88 179 THR A O 1
ATOM 1414 N N . ASP A 1 180 ? 13.672 3.107 0.728 1.00 90.00 180 ASP A N 1
ATOM 1415 C CA . ASP A 1 180 ? 14.090 4.509 0.787 1.00 90.00 180 ASP A CA 1
ATOM 1416 C C . ASP A 1 180 ? 14.150 5.159 -0.605 1.00 90.00 180 ASP A C 1
ATOM 1418 O O . ASP A 1 180 ? 14.526 6.323 -0.711 1.00 90.00 180 ASP A O 1
ATOM 1422 N N . TYR A 1 181 ? 13.773 4.418 -1.659 1.00 91.44 181 TYR A N 1
ATOM 1423 C CA . TYR A 1 181 ? 13.739 4.890 -3.042 1.00 91.44 181 TYR A CA 1
ATOM 1424 C C . TYR A 1 181 ? 12.927 6.178 -3.183 1.00 91.44 181 TYR A C 1
ATOM 1426 O O . TYR A 1 181 ? 11.798 6.278 -2.687 1.00 91.44 181 TYR A O 1
ATOM 1434 N N . LYS A 1 182 ? 13.488 7.129 -3.932 1.00 90.19 182 LYS A N 1
ATOM 1435 C CA . LYS A 1 182 ? 12.833 8.386 -4.273 1.00 90.19 182 LYS A CA 1
ATOM 1436 C C . LYS A 1 182 ? 12.925 8.651 -5.764 1.00 90.19 182 LYS A C 1
ATOM 1438 O O . LYS A 1 182 ? 13.970 8.457 -6.378 1.00 90.19 182 LYS A O 1
ATOM 1443 N N . GLU A 1 183 ? 11.827 9.135 -6.324 1.00 87.31 183 GLU A N 1
ATOM 1444 C CA . GLU A 1 183 ? 11.697 9.390 -7.756 1.00 87.31 183 GLU A CA 1
ATOM 1445 C C . GLU A 1 183 ? 12.697 10.463 -8.228 1.00 87.31 183 GLU A C 1
ATOM 1447 O O . GLU A 1 183 ? 13.230 10.372 -9.332 1.00 87.31 183 GLU A O 1
ATOM 1452 N N . GLU A 1 184 ? 13.022 11.451 -7.382 1.00 89.50 184 GLU A N 1
ATOM 1453 C CA . GLU A 1 184 ? 13.999 12.505 -7.688 1.00 89.50 184 GLU A CA 1
ATOM 1454 C C . GLU A 1 184 ? 15.455 12.022 -7.822 1.00 89.50 184 GLU A C 1
ATOM 1456 O O . GLU A 1 184 ? 16.317 12.812 -8.211 1.00 89.50 184 GLU A O 1
ATOM 1461 N N . TRP A 1 185 ? 15.745 10.755 -7.506 1.00 86.88 185 TRP A N 1
ATOM 1462 C CA . TRP A 1 185 ? 17.054 10.137 -7.746 1.00 86.88 185 TRP A CA 1
ATOM 1463 C C . TRP A 1 185 ? 17.195 9.588 -9.173 1.00 86.88 185 TRP A C 1
ATOM 1465 O O . TRP A 1 185 ? 18.314 9.338 -9.619 1.00 86.88 185 TRP A O 1
ATOM 1475 N N . GLU A 1 186 ? 16.094 9.446 -9.920 1.00 86.56 186 GLU A N 1
ATOM 1476 C CA . GLU A 1 186 ? 16.139 9.136 -11.350 1.00 86.56 186 GLU A CA 1
ATOM 1477 C C . GLU A 1 186 ? 16.678 10.335 -12.155 1.00 86.56 186 GLU A C 1
ATOM 1479 O O . GLU A 1 186 ? 16.086 11.420 -12.120 1.00 86.56 186 GLU A O 1
ATOM 1484 N N . PRO A 1 187 ? 17.740 10.167 -12.964 1.00 87.50 187 PRO A N 1
ATOM 1485 C CA . PRO A 1 187 ? 18.162 11.185 -13.916 1.00 87.50 187 PRO A CA 1
ATOM 1486 C C . PRO A 1 187 ? 17.074 11.442 -14.958 1.00 87.50 187 PRO A C 1
ATOM 1488 O O . PRO A 1 187 ? 16.528 10.515 -15.565 1.00 87.50 187 PRO A O 1
ATOM 1491 N N . LYS A 1 188 ? 16.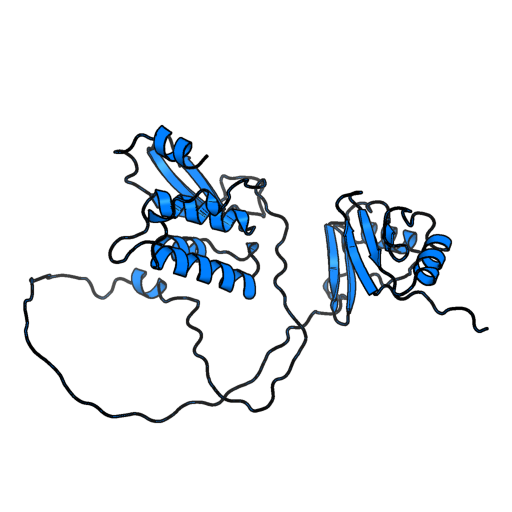767 12.723 -15.176 1.00 86.69 188 LYS A N 1
ATOM 1492 C CA . LYS A 1 188 ? 15.641 13.178 -16.008 1.00 86.69 188 LYS A CA 1
ATOM 1493 C C . LYS A 1 188 ? 15.735 12.668 -17.444 1.00 86.69 188 LYS A C 1
ATOM 1495 O O . LYS A 1 188 ? 14.715 12.410 -18.071 1.00 86.69 188 LYS A O 1
ATOM 1500 N N . GLU A 1 189 ? 16.952 12.464 -17.931 1.00 85.75 189 GLU A N 1
ATOM 1501 C CA . GLU A 1 189 ? 17.285 11.966 -19.265 1.00 85.75 189 GLU A CA 1
ATOM 1502 C C . GLU A 1 189 ? 16.793 10.526 -19.514 1.00 85.75 189 GLU A C 1
ATOM 1504 O O . GLU A 1 189 ? 16.682 10.114 -20.667 1.00 85.75 189 GLU A O 1
ATOM 1509 N N . ARG A 1 190 ? 16.487 9.749 -18.460 1.00 79.12 190 ARG A N 1
ATOM 1510 C CA . ARG A 1 190 ? 15.998 8.356 -18.567 1.00 79.12 190 ARG A CA 1
ATOM 1511 C C . ARG A 1 190 ? 14.471 8.238 -18.618 1.00 79.12 190 ARG A C 1
ATOM 1513 O O . ARG A 1 190 ? 13.944 7.184 -18.993 1.00 79.12 190 ARG A O 1
ATOM 1520 N N . ARG A 1 191 ? 13.753 9.312 -18.273 1.00 88.94 191 ARG A N 1
ATOM 1521 C CA . ARG A 1 191 ? 12.286 9.364 -18.210 1.00 88.94 191 ARG A CA 1
ATOM 1522 C C . ARG A 1 191 ? 11.683 9.579 -19.596 1.00 88.94 191 ARG A C 1
ATOM 1524 O O . ARG A 1 191 ? 11.242 10.670 -19.940 1.00 88.94 191 ARG A O 1
ATOM 1531 N N . SER A 1 192 ? 11.685 8.521 -20.401 1.00 93.31 192 SER A N 1
ATOM 1532 C CA . SER A 1 192 ? 10.969 8.512 -21.682 1.00 93.31 192 SER A CA 1
ATOM 1533 C C . SER A 1 192 ? 9.454 8.663 -21.484 1.00 93.31 192 SER A C 1
ATOM 1535 O O . SER A 1 192 ? 8.917 8.241 -20.457 1.00 93.31 192 SER A O 1
ATOM 1537 N N . ASP A 1 193 ? 8.748 9.178 -22.493 1.00 94.69 193 ASP A N 1
ATOM 1538 C CA . ASP A 1 193 ? 7.281 9.297 -22.459 1.00 94.69 193 ASP A CA 1
ATOM 1539 C C . ASP A 1 193 ? 6.590 7.945 -22.201 1.00 94.69 193 ASP A C 1
ATOM 1541 O O . ASP A 1 193 ? 5.573 7.888 -21.514 1.00 94.69 193 ASP A O 1
ATOM 1545 N N . ALA A 1 194 ? 7.164 6.840 -22.696 1.00 94.88 194 ALA A N 1
ATOM 1546 C CA . ALA A 1 194 ? 6.673 5.484 -22.444 1.00 94.88 194 ALA A CA 1
ATOM 1547 C C . ALA A 1 194 ? 6.807 5.080 -20.964 1.00 94.88 194 ALA A C 1
ATOM 154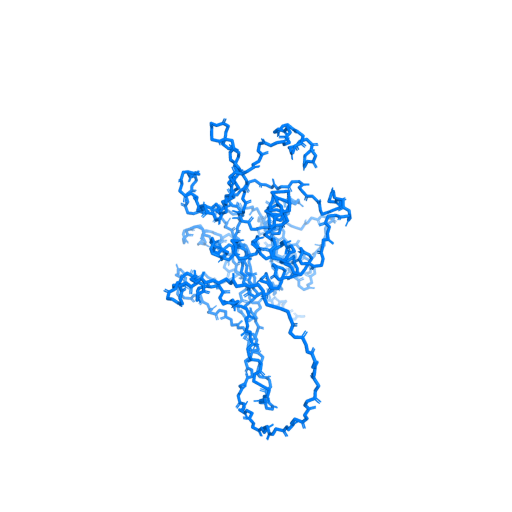9 O O . ALA A 1 194 ? 5.859 4.564 -20.373 1.00 94.88 194 ALA A O 1
ATOM 1550 N N . TYR A 1 195 ? 7.954 5.380 -20.345 1.00 95.81 195 TYR A N 1
ATOM 1551 C CA . TYR A 1 195 ? 8.203 5.136 -18.922 1.00 95.81 195 TYR A CA 1
ATOM 1552 C C . TYR A 1 195 ? 7.224 5.926 -18.039 1.00 95.81 195 TYR A C 1
ATOM 1554 O O . TYR A 1 195 ? 6.563 5.357 -17.169 1.00 95.81 195 TYR A O 1
ATOM 1562 N N . LEU A 1 196 ? 7.049 7.220 -18.330 1.00 95.88 196 LEU A N 1
ATOM 1563 C CA . LEU A 1 196 ? 6.098 8.093 -17.633 1.00 95.88 196 LEU A CA 1
ATOM 1564 C C . LEU A 1 196 ? 4.643 7.629 -17.827 1.00 95.88 196 LEU A C 1
ATOM 1566 O O . LEU A 1 196 ? 3.871 7.591 -16.869 1.00 95.88 196 LEU A O 1
ATOM 1570 N N . ALA A 1 197 ? 4.265 7.204 -19.036 1.00 96.12 197 ALA A N 1
ATOM 1571 C CA . ALA A 1 197 ? 2.933 6.663 -19.310 1.00 96.12 197 ALA A CA 1
ATOM 1572 C C . ALA A 1 197 ? 2.646 5.360 -18.541 1.00 96.12 197 ALA A C 1
ATOM 1574 O O . ALA A 1 197 ? 1.492 5.096 -18.196 1.00 96.12 197 ALA A O 1
ATOM 1575 N N . VAL A 1 198 ? 3.664 4.542 -18.248 1.00 97.50 198 VAL A N 1
ATOM 1576 C CA . VAL A 1 198 ? 3.523 3.368 -17.371 1.00 97.50 198 VAL A CA 1
ATOM 1577 C C . VAL A 1 198 ? 3.413 3.771 -15.902 1.00 97.50 198 VAL A C 1
ATOM 1579 O O . VAL A 1 198 ? 2.556 3.229 -15.207 1.00 97.50 198 VAL A O 1
ATOM 1582 N N . GLN A 1 199 ? 4.198 4.744 -15.424 1.00 96.94 199 GLN A N 1
ATOM 1583 C CA . GLN A 1 199 ? 4.042 5.274 -14.062 1.00 96.94 199 GLN A CA 1
ATOM 1584 C C . GLN A 1 199 ? 2.611 5.790 -13.825 1.00 96.94 199 GLN A C 1
ATOM 1586 O O . GLN A 1 199 ? 1.995 5.439 -12.820 1.00 96.94 199 GLN A O 1
ATOM 1591 N N . VAL A 1 200 ? 2.027 6.521 -14.784 1.00 97.06 200 VAL A N 1
ATOM 1592 C CA . VAL A 1 200 ? 0.616 6.954 -14.722 1.00 97.06 200 VAL A CA 1
ATOM 1593 C C . VAL A 1 200 ? -0.347 5.760 -14.672 1.00 97.06 200 VAL A C 1
ATOM 1595 O O . VAL A 1 200 ? -1.223 5.733 -13.812 1.00 97.06 200 VAL A O 1
ATOM 1598 N N . GLN A 1 201 ? -0.156 4.727 -15.503 1.00 97.50 201 GLN A N 1
ATOM 1599 C CA . GLN A 1 201 ? -0.985 3.507 -15.460 1.00 97.50 201 GLN A CA 1
ATOM 1600 C C . GLN A 1 201 ? -0.908 2.766 -14.113 1.00 97.50 201 GLN A C 1
ATOM 1602 O O . GLN A 1 201 ? -1.906 2.198 -13.672 1.00 97.50 201 GLN A O 1
ATOM 1607 N N . ILE A 1 202 ? 0.245 2.783 -13.439 1.00 97.44 202 ILE A N 1
ATOM 1608 C CA . ILE A 1 202 ? 0.421 2.210 -12.093 1.00 97.44 202 ILE A CA 1
ATOM 1609 C C . ILE A 1 202 ? -0.335 3.038 -11.038 1.00 97.44 202 ILE A C 1
ATOM 1611 O O . ILE A 1 202 ? -0.932 2.476 -10.119 1.00 97.44 202 ILE A O 1
ATOM 1615 N N . LEU A 1 203 ? -0.371 4.366 -11.170 1.00 96.12 203 LEU A N 1
ATOM 1616 C CA . LEU A 1 203 ? -1.164 5.226 -10.284 1.00 96.12 203 LEU A CA 1
ATOM 1617 C C . LEU A 1 203 ? -2.676 5.059 -10.531 1.00 96.12 203 LEU A C 1
ATOM 1619 O O . LEU A 1 203 ? -3.451 4.963 -9.578 1.00 96.12 203 LEU A O 1
ATOM 1623 N N . ASP A 1 204 ? -3.103 4.918 -11.787 1.00 95.50 204 ASP A N 1
ATOM 1624 C CA . ASP A 1 204 ? -4.496 4.613 -12.145 1.00 95.50 204 ASP A CA 1
ATOM 1625 C C . ASP A 1 204 ? -4.934 3.206 -11.715 1.00 95.50 204 ASP A C 1
ATOM 1627 O O . ASP A 1 204 ? -6.085 2.998 -11.309 1.00 95.50 204 ASP A O 1
ATOM 1631 N N . TYR A 1 205 ? -4.007 2.246 -11.700 1.00 95.62 205 TYR A N 1
ATOM 1632 C CA . TYR A 1 205 ? -4.220 0.954 -11.059 1.00 95.62 205 TYR A CA 1
ATOM 1633 C C . TYR A 1 205 ? -4.580 1.141 -9.578 1.00 95.62 205 TYR A C 1
ATOM 1635 O O . TYR A 1 205 ? -5.619 0.650 -9.140 1.00 95.62 205 TYR A O 1
ATOM 1643 N N . LEU A 1 206 ? -3.798 1.920 -8.821 1.00 94.19 206 LEU A N 1
ATOM 1644 C CA . LEU A 1 206 ? -4.054 2.183 -7.396 1.00 94.19 206 LEU A CA 1
ATOM 1645 C C . LEU A 1 206 ? -5.347 2.975 -7.127 1.00 94.19 206 LEU A C 1
ATOM 1647 O O . LEU A 1 206 ? -5.949 2.842 -6.062 1.00 94.19 206 LEU A O 1
ATOM 1651 N N . ASN A 1 207 ? -5.830 3.754 -8.099 1.00 89.81 207 ASN A N 1
ATOM 1652 C CA . ASN A 1 207 ? -7.135 4.421 -8.019 1.00 89.81 207 ASN A CA 1
ATOM 1653 C C . ASN A 1 207 ? -8.329 3.440 -8.068 1.00 89.81 207 ASN A C 1
ATOM 1655 O O . ASN A 1 207 ? -9.446 3.806 -7.667 1.00 89.81 207 ASN A O 1
ATOM 1659 N N . THR A 1 208 ? -8.114 2.212 -8.561 1.00 90.69 208 THR A N 1
ATOM 1660 C CA . THR A 1 208 ? -9.164 1.207 -8.820 1.00 90.69 208 THR A CA 1
ATOM 1661 C C . THR A 1 208 ? -8.974 -0.122 -8.083 1.00 90.69 208 THR A C 1
ATOM 1663 O O . THR A 1 208 ? -9.962 -0.821 -7.857 1.00 90.69 208 THR A O 1
ATOM 1666 N N . ARG A 1 209 ? -7.745 -0.458 -7.680 1.00 94.19 209 ARG A N 1
ATOM 1667 C CA . ARG A 1 209 ? -7.335 -1.730 -7.067 1.00 94.19 209 ARG A CA 1
ATOM 1668 C C . ARG A 1 209 ? -6.322 -1.504 -5.953 1.00 94.19 209 ARG A C 1
ATOM 1670 O O . ARG A 1 209 ? -5.637 -0.485 -5.926 1.00 94.19 209 ARG A O 1
ATOM 1677 N N . ALA A 1 210 ? -6.227 -2.448 -5.024 1.00 92.62 210 ALA A N 1
ATOM 1678 C CA . ALA A 1 210 ? -5.246 -2.356 -3.947 1.00 92.62 210 ALA A CA 1
ATOM 1679 C C . ALA A 1 210 ? -3.863 -2.802 -4.451 1.00 92.62 210 ALA A C 1
ATOM 1681 O O . ALA A 1 210 ? -3.768 -3.617 -5.373 1.00 92.62 210 ALA A O 1
ATOM 1682 N N . ALA A 1 211 ? -2.778 -2.281 -3.866 1.00 95.31 211 ALA A N 1
ATOM 1683 C CA . ALA A 1 211 ? -1.420 -2.598 -4.334 1.00 95.31 211 ALA A CA 1
ATOM 1684 C C . ALA A 1 211 ? -1.089 -4.101 -4.207 1.00 95.31 211 ALA A C 1
ATOM 1686 O O . ALA A 1 211 ? -0.249 -4.639 -4.921 1.00 95.31 211 ALA A O 1
ATOM 1687 N N . ASP A 1 212 ? -1.785 -4.798 -3.315 1.00 94.25 212 ASP A N 1
ATOM 1688 C CA . ASP A 1 212 ? -1.655 -6.224 -3.048 1.00 94.25 212 ASP A CA 1
ATOM 1689 C C . ASP A 1 212 ? -2.528 -7.134 -3.911 1.00 94.25 212 ASP A C 1
ATOM 1691 O O . ASP A 1 212 ? -2.403 -8.353 -3.843 1.00 94.25 212 ASP A O 1
ATOM 1695 N N . GLU A 1 213 ? -3.337 -6.552 -4.795 1.00 95.31 213 GLU A N 1
ATOM 1696 C CA . GLU A 1 213 ? -3.998 -7.275 -5.884 1.00 95.31 213 GLU A CA 1
ATOM 1697 C C . GLU A 1 213 ? -3.099 -7.398 -7.132 1.00 95.31 213 GLU A C 1
ATOM 1699 O O . GLU A 1 213 ? -3.523 -7.985 -8.129 1.00 95.31 213 GLU A O 1
ATOM 1704 N N . LEU A 1 214 ? -1.883 -6.822 -7.122 1.00 97.12 214 LEU A N 1
ATOM 1705 C CA . LEU A 1 214 ? -0.975 -6.834 -8.275 1.00 97.12 214 LEU A CA 1
ATOM 1706 C C . LEU A 1 214 ? -0.540 -8.258 -8.623 1.00 97.12 214 LEU A C 1
ATOM 1708 O O . LEU A 1 214 ? 0.254 -8.886 -7.923 1.00 97.12 214 LEU A O 1
ATOM 1712 N N . THR A 1 215 ? -1.008 -8.746 -9.768 1.00 97.06 215 THR A N 1
ATOM 1713 C CA . THR A 1 215 ? -0.584 -10.049 -10.286 1.00 97.06 215 THR A CA 1
ATOM 1714 C C . THR A 1 215 ? 0.783 -9.967 -10.983 1.00 97.06 215 THR A C 1
ATOM 1716 O O . THR A 1 215 ? 1.121 -8.930 -11.562 1.00 97.06 215 THR A O 1
ATOM 1719 N N . PRO A 1 216 ? 1.552 -11.073 -11.042 1.00 98.06 216 PRO A N 1
ATOM 1720 C CA . PRO A 1 216 ? 2.798 -11.136 -11.810 1.00 98.06 216 PRO A CA 1
ATOM 1721 C C . PRO A 1 216 ? 2.618 -10.754 -13.286 1.00 98.06 216 PRO A C 1
ATOM 1723 O O . PRO A 1 216 ? 3.453 -10.052 -13.845 1.00 98.06 216 PRO A O 1
ATOM 1726 N N . GLY A 1 217 ? 1.498 -11.138 -13.911 1.00 97.81 217 GLY A N 1
ATOM 1727 C CA . GLY A 1 217 ? 1.197 -10.764 -15.298 1.00 97.81 217 GLY A CA 1
ATOM 1728 C C . GLY A 1 217 ? 1.020 -9.253 -15.497 1.00 97.81 217 GLY A C 1
ATOM 1729 O O . GLY A 1 217 ? 1.458 -8.714 -16.510 1.00 97.81 217 GLY A O 1
ATOM 1730 N N . GLN A 1 218 ? 0.444 -8.551 -14.516 1.00 98.12 218 GLN A N 1
ATOM 1731 C CA . GLN A 1 218 ? 0.316 -7.089 -14.544 1.00 98.12 218 GLN A CA 1
ATOM 1732 C C . GLN A 1 218 ? 1.651 -6.394 -14.272 1.00 98.12 218 GLN A C 1
ATOM 1734 O O . GLN A 1 218 ? 1.988 -5.454 -14.986 1.00 98.12 218 GLN A O 1
ATOM 1739 N N . ALA A 1 219 ? 2.440 -6.889 -13.314 1.00 98.25 219 ALA A N 1
ATOM 1740 C CA . ALA A 1 219 ? 3.794 -6.394 -13.065 1.00 98.25 219 ALA A CA 1
ATOM 1741 C C . ALA A 1 219 ? 4.676 -6.518 -14.325 1.00 98.25 219 ALA A C 1
ATOM 1743 O O . ALA A 1 219 ? 5.296 -5.544 -14.746 1.00 98.25 219 ALA A O 1
ATOM 1744 N N . HIS A 1 220 ? 4.644 -7.679 -14.990 1.00 97.94 220 HIS A N 1
ATOM 1745 C CA . HIS A 1 220 ? 5.312 -7.905 -16.275 1.00 97.94 220 HIS A CA 1
ATOM 1746 C C . HIS A 1 220 ? 4.804 -6.960 -17.371 1.00 97.94 220 HIS A C 1
ATOM 1748 O O . HIS A 1 220 ? 5.611 -6.349 -18.065 1.00 97.94 220 HIS A O 1
ATOM 1754 N N . PHE A 1 221 ? 3.482 -6.793 -17.508 1.00 97.12 221 PHE A N 1
ATOM 1755 C CA . PHE A 1 221 ? 2.892 -5.875 -18.489 1.00 97.12 221 PHE A CA 1
ATOM 1756 C C . PHE A 1 221 ? 3.355 -4.426 -18.287 1.00 97.12 221 PHE A C 1
ATOM 1758 O O . PHE A 1 221 ? 3.684 -3.758 -19.269 1.00 97.12 221 PHE A O 1
ATOM 1765 N N . PHE A 1 222 ? 3.402 -3.940 -17.042 1.00 97.88 222 PHE A N 1
ATOM 1766 C CA . PHE A 1 222 ? 3.920 -2.606 -16.741 1.00 97.88 222 PHE A CA 1
ATOM 1767 C C . PHE A 1 222 ? 5.401 -2.498 -17.118 1.00 97.88 222 PHE A C 1
ATOM 1769 O O . PHE A 1 222 ? 5.763 -1.612 -17.888 1.00 97.88 222 PHE A O 1
ATOM 1776 N N . THR A 1 223 ? 6.242 -3.430 -16.663 1.00 97.44 223 THR A N 1
ATOM 1777 C CA . THR A 1 223 ? 7.678 -3.429 -16.977 1.00 97.44 223 THR A CA 1
ATOM 1778 C C . THR A 1 223 ? 7.947 -3.470 -18.483 1.00 97.44 223 THR A C 1
ATOM 1780 O O . THR A 1 223 ? 8.665 -2.606 -18.980 1.00 97.44 223 THR A O 1
ATOM 1783 N N . GLU A 1 224 ? 7.332 -4.384 -19.237 1.00 95.94 224 GLU A N 1
ATOM 1784 C CA . GLU A 1 224 ? 7.548 -4.505 -20.688 1.00 95.94 224 GLU A CA 1
ATOM 1785 C C . GLU A 1 224 ? 7.115 -3.263 -21.485 1.00 95.94 224 GLU A C 1
ATOM 1787 O O . GLU A 1 224 ? 7.743 -2.921 -22.487 1.00 95.94 224 GLU A O 1
ATOM 1792 N N . ASN A 1 225 ? 6.075 -2.542 -21.049 1.00 96.12 225 ASN A N 1
ATOM 1793 C CA . ASN A 1 225 ? 5.636 -1.317 -21.730 1.00 96.12 225 ASN A CA 1
ATOM 1794 C C . ASN A 1 225 ? 6.412 -0.056 -21.307 1.00 96.12 225 ASN A C 1
ATOM 1796 O O . ASN A 1 225 ? 6.170 1.005 -21.878 1.00 96.12 225 ASN A O 1
ATOM 1800 N N . ALA A 1 226 ? 7.341 -0.148 -20.349 1.00 95.94 226 ALA A N 1
ATOM 1801 C CA . ALA A 1 226 ? 8.120 0.997 -19.871 1.00 95.94 226 ALA A CA 1
ATOM 1802 C C . ALA A 1 226 ? 9.301 1.371 -20.796 1.00 95.94 226 ALA A C 1
ATOM 1804 O O . ALA A 1 226 ? 9.945 2.402 -20.594 1.00 95.94 226 ALA A O 1
ATOM 1805 N N . GLY A 1 227 ? 9.592 0.537 -21.803 1.00 93.25 227 GLY A N 1
ATOM 1806 C CA . GLY A 1 227 ? 10.578 0.793 -22.856 1.00 93.25 227 GLY A CA 1
ATOM 1807 C C . GLY A 1 227 ? 10.007 1.476 -24.105 1.00 93.25 227 GLY A C 1
ATOM 1808 O O . GLY A 1 227 ? 8.797 1.525 -24.333 1.00 93.25 227 GLY A O 1
ATOM 1809 N N . THR A 1 228 ? 10.895 1.993 -24.954 1.00 89.00 228 THR A N 1
ATOM 1810 C CA . THR A 1 228 ? 10.539 2.617 -26.234 1.00 89.00 228 THR A CA 1
ATOM 1811 C C . THR A 1 228 ? 10.447 1.581 -27.358 1.00 89.00 228 THR A C 1
ATOM 1813 O O . THR A 1 228 ? 11.455 1.136 -27.913 1.00 89.00 228 THR A O 1
ATOM 1816 N N . LYS A 1 229 ? 9.212 1.227 -27.742 1.00 88.31 229 LYS A N 1
ATOM 1817 C CA . LYS A 1 229 ? 8.926 0.268 -28.827 1.00 88.31 229 LYS A CA 1
ATOM 1818 C C . LYS A 1 229 ? 9.699 0.627 -30.115 1.00 88.31 229 LYS A C 1
ATOM 1820 O O . LYS A 1 229 ? 9.726 1.801 -30.482 1.00 88.31 229 LYS A O 1
ATOM 1825 N N . PRO A 1 230 ? 10.309 -0.352 -30.814 1.00 88.19 230 PRO A N 1
ATOM 1826 C CA . PRO A 1 230 ? 10.150 -1.804 -30.651 1.00 88.19 230 PRO A CA 1
ATOM 1827 C C . PRO A 1 230 ? 10.994 -2.426 -29.526 1.00 88.19 230 PRO A C 1
ATOM 1829 O O . PRO A 1 230 ? 10.923 -3.633 -29.318 1.00 88.19 230 PRO A O 1
ATOM 1832 N N . HIS A 1 231 ? 11.797 -1.639 -28.812 1.00 86.50 231 HIS A N 1
ATOM 1833 C CA . HIS A 1 231 ? 12.651 -2.138 -27.743 1.00 86.50 231 HIS A CA 1
ATOM 1834 C C . HIS A 1 231 ? 11.874 -2.221 -26.420 1.00 86.50 231 HIS A C 1
ATOM 1836 O O . HIS A 1 231 ? 11.105 -1.320 -26.078 1.00 86.50 231 HIS A O 1
ATOM 1842 N N . GLY A 1 232 ? 12.076 -3.314 -25.680 1.00 90.75 232 GLY A N 1
ATOM 1843 C CA . GLY A 1 232 ? 11.596 -3.444 -24.303 1.00 90.75 232 GLY A CA 1
ATOM 1844 C C . GLY A 1 232 ? 12.317 -2.479 -23.348 1.00 90.75 232 GLY A C 1
ATOM 1845 O O . GLY A 1 232 ? 13.182 -1.705 -23.777 1.00 90.75 232 GLY A O 1
ATOM 1846 N N . PRO A 1 233 ? 11.989 -2.498 -22.047 1.00 95.12 233 PRO A N 1
ATOM 1847 C CA . PRO A 1 233 ? 12.670 -1.670 -21.058 1.00 95.12 233 PRO A CA 1
ATOM 1848 C C . PRO A 1 233 ? 14.167 -1.992 -21.024 1.00 95.12 233 PRO A C 1
ATOM 1850 O O . PRO A 1 233 ? 14.581 -3.152 -21.108 1.00 95.12 233 PRO A O 1
ATOM 1853 N N . SER A 1 234 ? 14.999 -0.972 -20.815 1.00 93.00 234 SER A N 1
ATOM 1854 C CA . SER A 1 234 ? 16.367 -1.237 -20.368 1.00 93.00 234 SER A CA 1
ATOM 1855 C C . SER A 1 234 ? 16.342 -1.913 -18.991 1.00 93.00 234 SER A C 1
ATOM 1857 O O . SER A 1 234 ? 15.438 -1.679 -18.186 1.00 93.00 234 SER A O 1
ATOM 1859 N N . THR A 1 235 ? 17.368 -2.709 -18.671 1.00 92.62 235 THR A N 1
ATOM 1860 C CA . THR A 1 235 ? 17.529 -3.314 -17.336 1.00 92.62 235 THR A CA 1
ATOM 1861 C C . THR A 1 235 ? 17.385 -2.286 -16.217 1.00 92.62 235 THR A C 1
ATOM 1863 O O . THR A 1 235 ? 16.805 -2.587 -15.176 1.00 92.62 235 THR A O 1
ATOM 1866 N N . LYS A 1 236 ? 17.891 -1.068 -16.447 1.00 91.50 236 LYS A N 1
ATOM 1867 C CA . LYS A 1 236 ? 17.849 0.004 -15.464 1.00 91.50 236 LYS A CA 1
ATOM 1868 C C . LYS A 1 236 ? 16.430 0.530 -15.251 1.00 91.50 236 LYS A C 1
ATOM 1870 O O . LYS A 1 236 ? 15.974 0.508 -14.117 1.00 91.50 236 LYS A O 1
ATOM 1875 N N . GLN A 1 237 ? 15.695 0.830 -16.324 1.00 93.50 237 GLN A N 1
ATOM 1876 C CA . GLN A 1 237 ? 14.278 1.216 -16.243 1.00 93.50 237 GLN A CA 1
ATOM 1877 C C . GLN A 1 237 ? 13.409 0.130 -15.595 1.00 93.50 237 GLN A C 1
ATOM 1879 O O . GLN A 1 237 ? 12.515 0.445 -14.819 1.00 93.50 237 GLN A O 1
ATOM 1884 N N . ALA A 1 238 ? 13.669 -1.154 -15.864 1.00 95.69 238 ALA A N 1
ATOM 1885 C CA . ALA A 1 238 ? 12.931 -2.250 -15.232 1.00 95.69 238 ALA A CA 1
ATOM 1886 C C . ALA A 1 238 ? 13.158 -2.308 -13.705 1.00 95.69 238 ALA A C 1
ATOM 1888 O O . ALA A 1 238 ? 12.223 -2.562 -12.943 1.00 95.69 238 ALA A O 1
ATOM 1889 N N . VAL A 1 239 ? 14.387 -2.036 -13.251 1.00 94.94 239 VAL A N 1
ATOM 1890 C CA . VAL A 1 239 ? 14.746 -1.938 -11.826 1.00 94.94 239 VAL A CA 1
ATOM 1891 C C . VAL A 1 239 ? 14.181 -0.664 -11.188 1.00 94.94 239 VAL A C 1
ATOM 1893 O O . VAL A 1 239 ? 13.544 -0.759 -10.140 1.00 94.94 239 VAL A O 1
ATOM 1896 N N . GLU A 1 240 ? 14.352 0.498 -11.826 1.00 94.81 240 GLU A N 1
ATOM 1897 C CA . GLU A 1 240 ? 13.809 1.794 -11.389 1.00 94.81 240 GLU A CA 1
ATOM 1898 C C . GLU A 1 240 ? 12.272 1.694 -11.223 1.00 94.81 240 GLU A C 1
ATOM 1900 O O . GLU A 1 240 ? 11.750 1.981 -10.143 1.00 94.81 240 GLU A O 1
ATOM 1905 N N . LEU A 1 241 ? 11.553 1.111 -12.196 1.00 96.88 241 LEU A N 1
ATOM 1906 C CA . LEU A 1 241 ? 10.104 0.881 -12.113 1.00 96.88 241 LEU A CA 1
ATOM 1907 C C . LEU A 1 241 ? 9.709 -0.093 -10.990 1.00 96.88 241 LEU A C 1
ATOM 1909 O O . LEU A 1 241 ? 8.686 0.096 -10.330 1.00 96.88 241 LEU A O 1
ATOM 1913 N N . CYS A 1 242 ? 10.507 -1.137 -10.740 1.00 97.62 242 CYS A N 1
ATOM 1914 C CA . CYS A 1 242 ? 10.261 -2.070 -9.638 1.00 97.62 242 CYS A CA 1
ATOM 1915 C C . CYS A 1 242 ? 10.331 -1.375 -8.268 1.00 97.62 242 CYS A C 1
ATOM 1917 O O . CYS A 1 242 ? 9.570 -1.735 -7.361 1.00 97.62 242 CYS A O 1
ATOM 1919 N N . TYR A 1 243 ? 11.214 -0.384 -8.110 1.00 96.56 243 TYR A N 1
ATOM 1920 C CA . TYR A 1 243 ? 11.306 0.428 -6.895 1.00 96.56 243 TYR A CA 1
ATOM 1921 C C . TYR A 1 243 ? 10.247 1.534 -6.831 1.00 96.56 243 TYR A C 1
ATOM 1923 O O . TYR A 1 243 ? 9.703 1.758 -5.750 1.00 96.56 243 TYR A O 1
ATOM 1931 N N . PHE A 1 244 ? 9.860 2.125 -7.965 1.00 96.62 244 PHE A N 1
ATOM 1932 C CA . PHE A 1 244 ? 8.698 3.014 -8.061 1.00 96.62 244 PHE A CA 1
ATOM 1933 C C . PHE A 1 244 ? 7.398 2.311 -7.639 1.00 96.62 244 PHE A C 1
ATOM 1935 O O . PHE A 1 244 ? 6.622 2.853 -6.855 1.00 96.62 244 PHE A O 1
ATOM 1942 N N . MET A 1 245 ? 7.167 1.070 -8.083 1.00 97.62 245 MET A N 1
ATOM 1943 C CA . MET A 1 245 ? 6.057 0.257 -7.574 1.00 97.62 245 MET A CA 1
ATOM 1944 C C . MET A 1 245 ? 6.210 0.030 -6.059 1.00 97.62 245 MET A C 1
ATOM 1946 O O . MET A 1 245 ? 5.286 0.287 -5.285 1.00 97.62 245 MET A O 1
ATOM 1950 N N . ARG A 1 246 ? 7.396 -0.362 -5.586 1.00 96.69 246 ARG A N 1
ATOM 1951 C CA . ARG A 1 246 ? 7.604 -0.634 -4.157 1.00 96.69 246 ARG A CA 1
ATOM 1952 C C . ARG A 1 246 ? 7.376 0.584 -3.251 1.00 96.69 246 ARG A C 1
ATOM 1954 O O . ARG A 1 246 ? 6.838 0.420 -2.156 1.00 96.69 246 ARG A O 1
ATOM 1961 N N . SER A 1 247 ? 7.726 1.799 -3.679 1.00 95.81 247 SER A N 1
ATOM 1962 C CA . SER A 1 247 ? 7.477 3.022 -2.895 1.00 95.81 247 SER A CA 1
ATOM 1963 C C . SER A 1 247 ? 5.985 3.358 -2.764 1.00 95.81 247 SER A C 1
ATOM 1965 O O . SER A 1 247 ? 5.582 3.956 -1.767 1.00 95.81 247 SER A O 1
ATOM 1967 N N . HIS A 1 248 ? 5.152 2.879 -3.693 1.00 95.56 248 HIS A N 1
ATOM 1968 C CA . HIS A 1 248 ? 3.690 2.990 -3.651 1.00 95.56 248 HIS A CA 1
ATOM 1969 C C . HIS A 1 248 ? 2.992 1.804 -2.949 1.00 95.56 248 HIS A C 1
ATOM 1971 O O . HIS A 1 248 ? 1.766 1.693 -2.972 1.00 95.56 248 HIS A O 1
ATOM 1977 N N . GLY A 1 249 ? 3.750 0.931 -2.275 1.00 94.75 249 GLY A N 1
ATOM 1978 C CA . GLY A 1 249 ? 3.218 -0.142 -1.426 1.00 94.75 249 GLY A CA 1
ATOM 1979 C C . GLY A 1 249 ? 2.940 -1.470 -2.134 1.00 94.75 249 GLY A C 1
ATOM 1980 O O . GLY A 1 249 ? 2.406 -2.383 -1.501 1.00 94.75 249 GLY A O 1
ATOM 1981 N N . PHE A 1 250 ? 3.315 -1.601 -3.409 1.00 97.19 250 PHE A N 1
ATOM 1982 C CA . PHE A 1 250 ? 3.365 -2.895 -4.089 1.00 97.19 250 PHE A CA 1
ATOM 1983 C C . PHE A 1 250 ? 4.504 -3.748 -3.507 1.00 97.19 250 PHE A C 1
ATOM 1985 O O . PHE A 1 250 ? 5.601 -3.249 -3.258 1.00 97.19 250 PHE A O 1
ATOM 1992 N N . ASP A 1 251 ? 4.291 -5.053 -3.329 1.00 97.19 251 ASP A N 1
ATOM 1993 C CA . ASP A 1 251 ? 5.343 -5.959 -2.845 1.00 97.19 251 ASP A CA 1
ATOM 1994 C C . ASP A 1 251 ? 6.245 -6.462 -3.983 1.00 97.19 251 ASP A C 1
ATOM 1996 O O . ASP A 1 251 ? 6.420 -7.659 -4.194 1.00 97.19 251 ASP A O 1
ATOM 2000 N N . THR A 1 252 ? 6.829 -5.542 -4.747 1.00 98.06 252 THR A N 1
ATOM 2001 C CA . THR A 1 252 ? 7.776 -5.854 -5.825 1.00 98.06 252 THR A CA 1
ATOM 2002 C C . THR A 1 252 ? 9.222 -5.733 -5.349 1.00 98.06 252 THR A C 1
ATOM 2004 O O . THR A 1 252 ? 9.580 -4.785 -4.648 1.00 98.06 252 THR A O 1
ATOM 2007 N N . TYR A 1 253 ? 10.091 -6.671 -5.732 1.00 97.75 253 TYR A N 1
ATOM 2008 C CA . TYR A 1 253 ? 11.523 -6.589 -5.421 1.00 97.75 253 TYR A CA 1
ATOM 2009 C C . TYR A 1 253 ? 12.424 -7.184 -6.506 1.00 97.75 253 TYR A C 1
ATOM 2011 O O . TYR A 1 253 ? 12.006 -7.979 -7.351 1.00 97.75 253 TYR A O 1
ATOM 2019 N N . VAL A 1 254 ? 13.696 -6.791 -6.441 1.00 96.62 254 VAL A N 1
ATOM 2020 C CA . VAL A 1 254 ? 14.771 -7.229 -7.332 1.00 96.62 254 VAL A CA 1
ATOM 2021 C C . VAL A 1 254 ? 15.611 -8.298 -6.639 1.00 96.62 254 VAL A C 1
ATOM 2023 O O . VAL A 1 254 ? 15.954 -8.161 -5.463 1.00 96.62 254 VAL A O 1
ATOM 2026 N N . LYS A 1 255 ? 15.998 -9.340 -7.376 1.00 95.12 255 LYS A N 1
ATOM 2027 C CA . LYS A 1 255 ? 17.027 -10.298 -6.967 1.00 95.12 255 LYS A CA 1
ATOM 2028 C C . LYS A 1 255 ? 18.091 -10.396 -8.054 1.00 95.12 255 LYS A C 1
ATOM 2030 O O . LYS A 1 255 ? 17.788 -10.724 -9.202 1.00 95.12 255 LYS A O 1
ATOM 2035 N N . LEU A 1 256 ? 19.335 -10.149 -7.662 1.00 93.00 256 LEU A N 1
ATOM 2036 C CA . LEU A 1 256 ? 20.514 -10.430 -8.469 1.00 93.00 256 LEU A CA 1
ATOM 2037 C C . LEU A 1 256 ? 20.950 -11.878 -8.208 1.00 93.00 256 LEU A C 1
ATOM 2039 O O . LEU A 1 256 ? 21.094 -12.289 -7.055 1.00 93.00 256 LEU A O 1
ATOM 2043 N N . ASP A 1 257 ? 21.115 -12.665 -9.266 1.00 89.19 257 ASP A N 1
ATOM 2044 C CA . ASP A 1 257 ? 21.706 -14.001 -9.185 1.00 89.19 257 ASP A CA 1
ATOM 2045 C C . ASP A 1 257 ? 23.146 -13.939 -9.676 1.00 89.19 257 ASP A C 1
ATOM 2047 O O . ASP A 1 257 ? 23.375 -13.828 -10.875 1.00 89.19 257 ASP A O 1
ATOM 2051 N N . SER A 1 258 ? 24.108 -14.031 -8.760 1.00 84.81 258 SER A N 1
ATOM 2052 C CA . SER A 1 258 ? 25.539 -13.942 -9.067 1.00 84.81 258 SER A CA 1
ATOM 2053 C C . SER A 1 258 ? 26.108 -15.162 -9.803 1.00 84.81 258 SER A C 1
ATOM 2055 O O . SER A 1 258 ? 27.230 -15.092 -10.306 1.00 84.81 258 SER A O 1
ATOM 2057 N N . ARG A 1 259 ? 25.371 -16.283 -9.886 1.00 88.56 259 ARG A N 1
ATOM 2058 C CA . ARG A 1 259 ? 25.802 -17.480 -10.634 1.00 88.56 259 ARG A CA 1
ATOM 2059 C C . ARG A 1 259 ? 25.511 -17.322 -12.117 1.00 88.56 259 ARG A C 1
ATOM 2061 O O . ARG A 1 259 ? 26.411 -17.432 -12.943 1.00 88.56 259 ARG A O 1
ATOM 2068 N N . ASP A 1 260 ? 24.252 -17.022 -12.422 1.00 87.81 260 ASP A N 1
ATOM 2069 C CA . ASP A 1 260 ? 23.771 -16.829 -13.792 1.00 87.81 260 ASP A CA 1
ATOM 2070 C C . ASP A 1 260 ? 23.993 -15.396 -14.289 1.00 87.81 260 ASP A C 1
ATOM 2072 O O . ASP A 1 260 ? 23.834 -15.127 -15.481 1.00 87.81 260 ASP A O 1
ATOM 2076 N N . LYS A 1 261 ? 24.318 -14.477 -13.369 1.00 87.31 261 LYS A N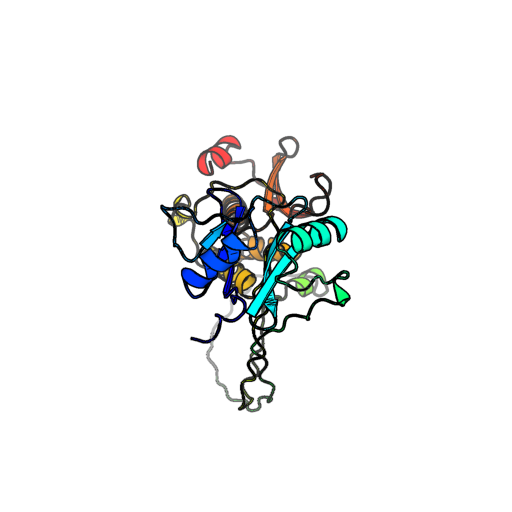 1
ATOM 2077 C CA . LYS A 1 261 ? 24.494 -13.036 -13.592 1.00 87.31 261 LYS A CA 1
ATOM 2078 C C . LYS A 1 261 ? 23.265 -12.392 -14.243 1.00 87.31 261 LYS A C 1
ATOM 2080 O O . LYS A 1 261 ? 23.347 -11.593 -15.179 1.00 87.31 261 LYS A O 1
ATOM 2085 N N . LYS A 1 262 ? 22.097 -12.784 -13.725 1.00 92.31 262 LYS A N 1
ATOM 2086 C CA . LYS A 1 262 ? 20.772 -12.338 -14.172 1.00 92.31 262 LYS A CA 1
ATOM 2087 C C . LYS A 1 262 ? 20.111 -11.477 -13.112 1.00 92.31 262 LYS A C 1
ATOM 2089 O O . LYS A 1 262 ? 20.115 -11.819 -11.929 1.00 92.31 262 LYS A O 1
ATOM 2094 N N . ILE A 1 263 ? 19.458 -10.414 -13.567 1.00 94.56 263 ILE A N 1
ATOM 2095 C CA . ILE A 1 263 ? 18.520 -9.641 -12.756 1.00 94.56 263 ILE A CA 1
ATOM 2096 C C . ILE A 1 263 ? 17.127 -10.235 -12.954 1.00 94.56 263 ILE A C 1
ATOM 2098 O O . ILE A 1 263 ? 16.674 -10.422 -14.085 1.00 94.56 263 ILE A O 1
ATOM 2102 N N . ARG A 1 264 ? 16.463 -10.555 -11.843 1.00 96.31 264 ARG A N 1
ATOM 2103 C CA . ARG A 1 264 ? 15.113 -11.122 -11.798 1.00 96.31 264 ARG A CA 1
ATOM 2104 C C . ARG A 1 264 ? 14.223 -10.258 -10.908 1.00 96.31 264 ARG A C 1
ATOM 2106 O O . ARG A 1 264 ? 14.637 -9.885 -9.809 1.00 96.31 264 ARG A O 1
ATOM 2113 N N . LEU A 1 265 ? 13.017 -9.954 -11.375 1.00 97.88 265 LEU A N 1
ATOM 2114 C CA . LEU A 1 265 ? 12.023 -9.165 -10.648 1.00 97.88 265 LEU A CA 1
ATOM 2115 C C . LEU A 1 265 ? 10.872 -10.063 -10.191 1.00 97.88 265 LEU A C 1
ATOM 2117 O O . LEU A 1 265 ? 10.379 -10.896 -10.958 1.00 97.88 265 LEU A O 1
ATOM 2121 N N . TYR A 1 266 ? 10.455 -9.887 -8.942 1.00 98.31 266 TYR A N 1
ATOM 2122 C CA . TYR A 1 266 ? 9.494 -10.750 -8.262 1.00 98.31 266 TYR A CA 1
ATOM 2123 C C . TYR A 1 266 ? 8.367 -9.941 -7.618 1.00 98.31 266 TYR A C 1
ATOM 2125 O O . TYR A 1 266 ? 8.606 -8.857 -7.080 1.00 98.31 266 TYR A O 1
ATOM 2133 N N . VAL A 1 267 ? 7.153 -10.497 -7.635 1.00 98.12 267 VAL A N 1
ATOM 2134 C CA . VAL A 1 267 ? 6.070 -10.114 -6.723 1.00 98.12 267 VAL A CA 1
ATOM 2135 C C . VAL A 1 267 ? 6.180 -11.023 -5.504 1.00 98.12 267 VAL A C 1
ATOM 2137 O O . VAL A 1 267 ? 6.134 -12.252 -5.629 1.00 98.12 267 VAL A O 1
ATOM 2140 N N . ALA A 1 268 ? 6.364 -10.424 -4.333 1.00 97.44 268 ALA A N 1
ATOM 2141 C CA . ALA A 1 268 ? 6.532 -11.147 -3.091 1.00 97.44 268 ALA A CA 1
ATOM 2142 C C . ALA A 1 268 ? 5.207 -11.782 -2.664 1.00 97.44 268 ALA A C 1
ATOM 2144 O O . ALA A 1 268 ? 4.166 -11.124 -2.622 1.00 97.44 268 ALA A O 1
ATOM 2145 N N . ASN A 1 269 ? 5.242 -13.065 -2.323 1.00 95.12 269 ASN A N 1
ATOM 2146 C CA . ASN A 1 269 ? 4.085 -13.747 -1.779 1.00 95.12 269 ASN A CA 1
ATOM 2147 C C . ASN A 1 269 ? 3.845 -13.236 -0.346 1.00 95.12 269 ASN A C 1
ATOM 2149 O O . ASN A 1 269 ? 4.770 -13.202 0.474 1.00 95.12 269 ASN A O 1
ATOM 2153 N N . ARG A 1 270 ? 2.616 -12.788 -0.064 1.00 89.19 270 ARG A N 1
ATOM 2154 C CA . ARG A 1 270 ? 2.203 -12.277 1.254 1.00 89.19 270 ARG A CA 1
ATOM 2155 C C . ARG A 1 270 ? 1.821 -13.385 2.224 1.00 89.19 270 ARG A C 1
ATOM 2157 O O . ARG A 1 270 ? 2.070 -13.253 3.417 1.00 89.19 270 ARG A O 1
ATOM 2164 N N . ASP A 1 271 ? 1.269 -14.479 1.707 1.00 88.44 271 ASP A N 1
ATOM 2165 C CA . ASP A 1 271 ? 0.794 -15.612 2.506 1.00 88.44 271 ASP A CA 1
ATOM 2166 C C . ASP A 1 271 ? 1.957 -16.434 3.084 1.00 88.44 271 ASP A C 1
ATOM 2168 O O . ASP A 1 271 ? 1.769 -17.265 3.975 1.00 88.44 271 ASP A O 1
ATOM 2172 N N . THR A 1 272 ? 3.175 -16.222 2.575 1.00 84.88 272 THR A N 1
ATOM 2173 C CA . THR A 1 272 ? 4.373 -16.956 2.977 1.00 84.88 272 THR A CA 1
ATOM 2174 C C . THR A 1 272 ? 5.536 -16.016 3.275 1.00 84.88 272 THR A C 1
ATOM 2176 O O . THR A 1 272 ? 6.020 -15.316 2.391 1.00 84.88 272 THR A O 1
ATOM 2179 N N . CYS A 1 273 ? 6.101 -16.105 4.481 1.00 78.31 273 CYS A N 1
ATOM 2180 C CA . CYS A 1 273 ? 7.377 -15.457 4.818 1.00 78.31 273 CYS A CA 1
ATOM 2181 C C . CYS A 1 273 ? 8.593 -16.061 4.073 1.00 78.31 273 CYS A C 1
ATOM 2183 O O . CYS A 1 273 ? 9.723 -15.623 4.283 1.00 78.31 273 CYS A O 1
ATOM 2185 N N . ASP A 1 274 ? 8.378 -17.078 3.233 1.00 91.00 274 ASP A N 1
ATOM 2186 C CA . ASP A 1 274 ? 9.402 -17.757 2.446 1.00 91.00 274 ASP A CA 1
ATOM 2187 C C . ASP A 1 274 ? 9.503 -17.183 1.024 1.00 91.00 274 ASP A C 1
ATOM 2189 O O . ASP A 1 274 ? 8.629 -17.385 0.179 1.00 91.00 274 ASP A O 1
ATOM 2193 N N . ARG A 1 275 ? 10.642 -16.540 0.749 1.00 92.00 275 ARG A N 1
ATOM 2194 C CA . ARG A 1 275 ? 10.988 -15.926 -0.541 1.00 92.00 275 ARG A CA 1
ATOM 2195 C C . ARG A 1 275 ? 11.340 -16.935 -1.644 1.00 92.00 275 ARG A C 1
ATOM 2197 O O . ARG A 1 275 ? 11.657 -16.529 -2.760 1.00 92.00 275 ARG A O 1
ATOM 2204 N N . SER A 1 276 ? 11.276 -18.242 -1.372 1.00 92.88 276 SER A N 1
ATOM 2205 C CA . SER A 1 276 ? 11.333 -19.289 -2.402 1.00 92.88 276 SER A CA 1
ATOM 2206 C C . SER A 1 276 ? 10.037 -19.404 -3.219 1.00 92.88 276 SER A C 1
ATOM 2208 O O . SER A 1 276 ? 10.072 -19.894 -4.348 1.00 92.88 276 SER A O 1
ATOM 2210 N N . ARG A 1 277 ? 8.906 -18.931 -2.670 1.00 93.69 277 ARG A N 1
ATOM 2211 C CA . ARG A 1 277 ? 7.555 -19.044 -3.258 1.00 93.69 277 ARG A CA 1
ATOM 2212 C C . ARG A 1 277 ? 7.045 -17.744 -3.887 1.00 93.69 277 ARG A C 1
ATOM 2214 O O . ARG A 1 277 ? 5.869 -17.647 -4.242 1.00 93.69 277 ARG A O 1
ATOM 2221 N N . ASP A 1 278 ? 7.928 -16.762 -4.017 1.00 96.69 278 ASP A N 1
ATOM 2222 C CA . ASP A 1 278 ? 7.649 -15.477 -4.647 1.00 96.69 278 ASP A CA 1
ATOM 2223 C C . ASP A 1 278 ? 7.578 -15.626 -6.170 1.00 96.69 278 ASP A C 1
ATOM 2225 O O . ASP A 1 278 ? 8.307 -16.408 -6.787 1.00 96.69 278 ASP A O 1
ATOM 2229 N N . SER A 1 279 ? 6.677 -14.873 -6.795 1.00 97.50 279 SER A N 1
ATOM 2230 C CA . SER A 1 279 ? 6.359 -15.050 -8.210 1.00 97.50 279 SER A CA 1
ATOM 2231 C C . SER A 1 279 ? 7.280 -14.210 -9.086 1.00 97.50 279 SER A C 1
ATOM 2233 O O . SER A 1 279 ? 7.183 -12.983 -9.098 1.00 97.50 279 SER A O 1
ATOM 2235 N N . LEU A 1 280 ? 8.158 -14.876 -9.840 1.00 97.75 280 LEU A N 1
ATOM 2236 C CA . LEU A 1 280 ? 8.953 -14.246 -10.894 1.00 97.75 280 LEU A CA 1
ATOM 2237 C C . LEU A 1 280 ? 8.008 -13.615 -11.923 1.00 97.75 280 LEU A C 1
ATOM 2239 O O . LEU A 1 280 ? 7.158 -14.316 -12.471 1.00 97.75 280 LEU A O 1
ATOM 2243 N N . TYR A 1 281 ? 8.180 -12.324 -12.206 1.00 98.31 281 TYR A N 1
ATOM 2244 C CA . TYR A 1 281 ? 7.438 -11.653 -13.273 1.00 98.31 281 TYR A CA 1
ATOM 2245 C C . TYR A 1 281 ? 8.318 -11.185 -14.429 1.00 98.31 281 TYR A C 1
ATOM 2247 O O . TYR A 1 281 ? 7.815 -11.099 -15.538 1.00 98.31 281 TYR A O 1
ATOM 2255 N N . TRP A 1 282 ? 9.613 -10.920 -14.223 1.00 97.69 282 TRP A N 1
ATOM 2256 C CA . TRP A 1 282 ? 10.500 -10.452 -15.298 1.00 97.69 282 TRP A CA 1
ATOM 2257 C C . TRP A 1 282 ? 11.955 -10.889 -15.091 1.00 97.69 282 TRP A C 1
ATOM 2259 O O . TRP A 1 282 ? 12.410 -11.060 -13.956 1.00 97.69 282 TRP A O 1
ATOM 2269 N N . VAL A 1 283 ? 12.705 -11.068 -16.183 1.00 96.50 283 VAL A N 1
ATOM 2270 C CA . VAL A 1 283 ? 14.117 -11.483 -16.156 1.00 96.50 283 VAL A CA 1
ATOM 2271 C C . VAL A 1 283 ? 14.923 -10.845 -17.286 1.00 96.50 283 VAL A C 1
ATOM 2273 O O . VAL A 1 283 ? 14.568 -10.958 -18.456 1.00 96.50 283 VAL A O 1
ATOM 2276 N N . CYS A 1 284 ? 16.073 -10.258 -16.947 1.00 93.62 284 CYS A N 1
ATOM 2277 C CA . CYS A 1 284 ? 17.067 -9.840 -17.931 1.00 93.62 284 CYS A CA 1
ATOM 2278 C C . CYS A 1 284 ? 18.150 -10.913 -18.095 1.00 93.62 284 CYS A C 1
ATOM 2280 O O . CYS A 1 284 ? 18.773 -11.335 -17.118 1.00 93.62 284 CYS A O 1
ATOM 2282 N N . ASN A 1 285 ? 18.411 -11.325 -19.338 1.00 85.38 285 ASN A N 1
ATOM 2283 C CA . ASN A 1 285 ? 19.471 -12.283 -19.673 1.00 85.38 285 ASN A CA 1
ATOM 2284 C C . ASN A 1 285 ? 20.817 -11.617 -20.037 1.00 85.38 285 ASN A C 1
ATOM 2286 O O . ASN A 1 285 ? 21.801 -12.327 -20.221 1.00 85.38 285 ASN A O 1
ATOM 2290 N N . THR A 1 286 ? 20.874 -10.288 -20.191 1.00 66.44 286 THR A N 1
ATOM 2291 C CA . THR A 1 286 ? 21.946 -9.590 -20.938 1.00 66.44 286 THR A CA 1
ATOM 2292 C C . THR A 1 286 ? 22.727 -8.543 -20.133 1.00 66.44 286 THR A C 1
ATOM 2294 O O . THR A 1 286 ? 23.372 -7.679 -20.721 1.00 66.44 286 THR A O 1
ATOM 2297 N N . CYS A 1 287 ? 22.714 -8.605 -18.799 1.00 57.19 287 CYS A N 1
ATOM 2298 C CA . CYS A 1 287 ? 23.314 -7.581 -17.925 1.00 57.19 287 CYS A CA 1
ATOM 2299 C C . CYS A 1 287 ? 24.849 -7.411 -18.057 1.00 57.19 287 CYS A C 1
ATOM 2301 O O . CYS A 1 287 ? 25.390 -6.385 -17.658 1.00 57.19 287 CYS A O 1
ATOM 2303 N N . LEU A 1 288 ? 25.566 -8.386 -18.626 1.00 53.19 288 LEU A N 1
ATOM 2304 C CA . LEU A 1 288 ? 27.029 -8.503 -18.538 1.00 53.19 288 LEU A CA 1
ATOM 2305 C C . LEU A 1 288 ? 27.841 -7.867 -19.673 1.00 53.19 288 LEU A C 1
ATOM 2307 O O . LEU A 1 288 ? 28.669 -8.524 -20.310 1.00 53.19 288 LEU A O 1
ATOM 2311 N N . LYS A 1 289 ? 27.661 -6.567 -19.886 1.00 54.28 289 LYS A N 1
ATOM 2312 C CA . LYS A 1 289 ? 28.726 -5.735 -20.486 1.00 54.28 289 LYS A CA 1
ATOM 2313 C C . LYS A 1 289 ? 28.995 -4.433 -19.728 1.00 54.28 289 LYS A C 1
ATOM 2315 O O . LYS A 1 289 ? 30.029 -3.824 -19.970 1.00 54.28 289 LYS A O 1
ATOM 2320 N N . ALA A 1 290 ? 28.116 -4.043 -18.804 1.00 55.09 290 ALA A N 1
ATOM 2321 C CA . ALA A 1 290 ? 28.393 -3.034 -17.785 1.00 55.09 290 ALA A CA 1
ATOM 2322 C C . ALA A 1 290 ? 28.823 -3.734 -16.485 1.00 55.09 290 ALA A C 1
ATOM 2324 O O . ALA A 1 290 ? 28.436 -4.886 -16.260 1.00 55.09 290 ALA A O 1
ATOM 2325 N N . ASN A 1 291 ? 29.620 -3.069 -15.643 1.00 60.66 291 ASN A N 1
ATOM 2326 C CA . ASN A 1 291 ? 30.027 -3.663 -14.372 1.00 60.66 291 ASN A CA 1
ATOM 2327 C C . ASN A 1 291 ? 28.808 -3.828 -13.458 1.00 60.66 291 ASN A C 1
ATOM 2329 O O . ASN A 1 291 ? 27.978 -2.932 -13.315 1.00 60.66 291 ASN A O 1
ATOM 2333 N N . GLU A 1 292 ? 28.726 -4.993 -12.823 1.00 58.53 292 GLU A N 1
ATOM 2334 C CA . GLU A 1 292 ? 27.631 -5.385 -11.931 1.00 58.53 292 GLU A CA 1
ATOM 2335 C C . GLU A 1 292 ? 27.544 -4.465 -10.693 1.00 58.53 292 GLU A C 1
ATOM 2337 O O . GLU A 1 292 ? 26.453 -4.206 -10.189 1.00 58.53 292 GLU A O 1
ATOM 2342 N N . GLU A 1 293 ? 28.683 -3.901 -10.271 1.00 64.25 293 GLU A N 1
ATOM 2343 C CA . GLU A 1 293 ? 28.784 -2.912 -9.191 1.00 64.25 293 GLU A CA 1
ATOM 2344 C C . GLU A 1 293 ? 28.241 -1.530 -9.592 1.00 64.25 293 GLU A C 1
ATOM 2346 O O . GLU A 1 293 ? 27.506 -0.930 -8.812 1.00 64.25 293 GLU A O 1
ATOM 2351 N N . ASP A 1 294 ? 28.517 -1.042 -10.811 1.00 70.25 294 ASP A N 1
ATOM 2352 C CA . ASP A 1 294 ? 28.061 0.285 -11.266 1.00 70.25 294 ASP A CA 1
ATOM 2353 C C . ASP A 1 294 ? 26.523 0.369 -11.289 1.00 70.25 294 ASP A C 1
ATOM 2355 O O . ASP A 1 294 ? 25.936 1.367 -10.881 1.00 70.25 294 ASP A O 1
ATOM 2359 N N . LEU A 1 295 ? 25.843 -0.709 -11.699 1.00 66.69 295 LEU A N 1
ATOM 2360 C CA . LEU A 1 295 ? 24.376 -0.750 -11.750 1.00 66.69 295 LEU A CA 1
ATOM 2361 C C . LEU A 1 295 ? 23.700 -0.699 -10.374 1.00 66.69 295 LEU A C 1
ATOM 2363 O O . LEU A 1 295 ? 22.567 -0.229 -10.294 1.00 66.69 295 LEU A O 1
ATOM 2367 N N . LEU A 1 296 ? 24.357 -1.181 -9.314 1.00 66.62 296 LEU A N 1
ATOM 2368 C CA . LEU A 1 296 ? 23.842 -1.073 -7.946 1.00 66.62 296 LEU A CA 1
ATOM 2369 C C . LEU A 1 296 ? 24.259 0.254 -7.301 1.00 66.62 296 LEU A C 1
ATOM 2371 O O . LEU A 1 296 ? 23.407 0.923 -6.726 1.00 66.62 296 LEU A O 1
ATOM 2375 N N . ASN A 1 297 ? 25.514 0.676 -7.472 1.00 69.00 297 ASN A N 1
ATOM 2376 C CA . ASN A 1 297 ? 26.050 1.932 -6.927 1.00 69.00 297 ASN A CA 1
ATOM 2377 C C . ASN A 1 297 ? 25.471 3.199 -7.597 1.00 69.00 297 ASN A C 1
ATOM 2379 O O . ASN A 1 297 ? 25.617 4.295 -7.068 1.00 69.00 297 ASN A O 1
ATOM 2383 N N . GLU A 1 298 ? 24.840 3.089 -8.772 1.00 61.03 298 GLU A N 1
ATOM 2384 C CA . GLU A 1 298 ? 24.066 4.185 -9.380 1.00 61.03 298 GLU A CA 1
ATOM 2385 C C . GLU A 1 298 ? 22.558 4.147 -9.039 1.00 61.03 298 GLU A C 1
ATOM 2387 O O . GLU A 1 298 ? 21.798 4.964 -9.571 1.00 61.03 298 GLU A O 1
ATOM 2392 N N . VAL A 1 299 ? 22.089 3.167 -8.260 1.00 60.91 299 VAL A N 1
ATOM 2393 C CA . VAL A 1 299 ? 20.671 3.009 -7.861 1.00 60.91 299 VAL A CA 1
ATOM 2394 C C . VAL A 1 299 ? 20.489 3.142 -6.338 1.00 60.91 299 VAL A C 1
ATOM 2396 O O . VAL A 1 299 ? 19.375 3.426 -5.892 1.00 60.91 299 VAL A O 1
ATOM 2399 N N . PHE A 1 300 ? 21.569 2.997 -5.558 1.00 55.59 300 PHE A N 1
ATOM 2400 C CA . PHE A 1 300 ? 21.625 3.124 -4.097 1.00 55.59 300 PHE A CA 1
ATOM 2401 C C . PHE A 1 300 ? 22.797 4.003 -3.651 1.00 55.59 300 PHE A C 1
ATOM 2403 O O . PHE A 1 300 ? 22.583 4.784 -2.697 1.00 55.59 300 PHE A O 1
#

Radius of gyration: 26.82 Å; chains: 1; bounding box: 61×40×85 Å

pLDDT: mean 78.35, std 21.92, range [29.08, 98.31]